Protein 6V6Y (pdb70)

Sequence (277 aa):
MAAQVLSGHEAAEAVYEEIRARLRSLSFTPSLRVIRLGEDPASVAYVRLKDKRARALGYRSQVEVYPEDLPEEALLERIAALNADEEVDGILVQLPLPPHIRTQRVLEAIHPLKDVDGFHPLNVGRLWSGGKGLFPCTPLGVVRLLKHYGVDLRGKEVVVVGRSNIVGKPLAGLLLREDATVTLAHSKTQDLPEVTRRAQVLVVAVGRPHLVRKEWVREGAIVVDVGVNRVEGRLLGDVHPEVAEVAFALTPVPGGVGPMTVAMLMGNTLEAALLRR

Nearest PDB structures (foldseek):
  6v6y-assembly1_A-2  TM=1.004E+00  e=7.791E-59  Thermus thermophilus HB8
  6ape-assembly1_A  TM=9.742E-01  e=1.358E-34  Helicobacter pylori G27
  5o2a-assembly2_C  TM=9.421E-01  e=1.535E-34  Escherichia coli K-12
  1b0a-assembly1_A  TM=9.621E-01  e=1.189E-32  Escherichia coli K-12
  4b4v-assembly1_B  TM=9.548E-01  e=6.445E-33  Acinetobacter baumannii ATCC 19606 = CIP 70.34 = JCM 6841

InterPro domains:
  IPR000672 Tetrahydrofolate dehydrogenase/cyclohydrolase [MF_01576] (3-277)
  IPR000672 Tetrahydrofolate dehydrogenase/cyclohydrolase [PR00085] (30-52)
  IPR000672 Tetrahydrofolate dehydrogenase/cyclohydrolase [PR00085] (71-98)
  IPR000672 Tetrahydrofolate dehydrogenase/cyclohydrolase [PR00085] (106-127)
  IPR000672 Tetrahydrofolate dehydrogenase/cyclohydrolase [PR00085] (151-171)
  IPR000672 Tetrahydrofolate dehydrogenase/cyclohydrolase [PR00085] (200-229)
  IPR000672 Tetrahydrofolate dehydrogenase/cyclohydrolase [PR00085] (250-268)
  IPR020630 Tetrahydrofolate dehydrogenase/cyclohydrolase, catalytic domain [PF00763] (6-117)
  IPR020631 Tetrahydrofolate dehydrogenase/cyclohydrolase, NAD(P)-binding domain [PF02882] (136-274)
  IPR020631 Tetrahydrofolate dehydrogenase/cyclohydrolase, NAD(P)-binding domain [cd01080] (112-273)
  IPR020867 Tetrahydrofolate dehydrogenase/cyclohydrolase, conserved site [PS00767] (254-262)
  IPR036291 NAD(P)-binding domain superfamily [SSF51735] (119-273)
  IPR046346 Aminoacid dehydrogenase-like, N-terminal domain superfamily [SSF53223] (1-118)

Radius of gyration: 18.72 Å; Cα contacts (8 Å, |Δi|>4): 577; chains: 1; bounding box: 54×35×40 Å

Secondary structure (DSSP, 8-state):
-PPEE--HHHHHHHHHHHHHHHHHT-SS--EEEEEEES--HHHHHHHHHHHHHHHHHT-EEEEEEE-TT--HHHHHHHHHHHHH-TT--EEEEPSPPPTTS-HHHHHHHS-GGGBTT--SHHHHHHHHHT------HHHHHHHHHHHHTT---TT-EEEEE---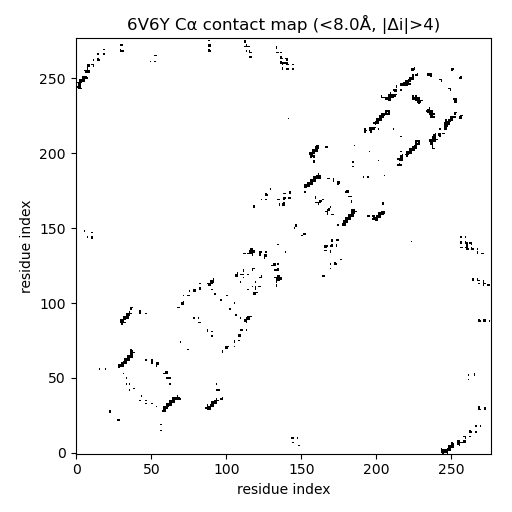TTTHHHHHHHHHHTT-EEEEE-TT-SSHHHHHTT-SEEEE-S--TT-B-GGGS-TT-EEEE---EEETTEEE-SB-GGGGGT-SEE--SSSSHHHHHHHHHHHHHHHHHHHH-

Organism: Thermus thermophilus (strain ATCC 27634 / DSM 579 / HB8) (NCBI:txid300852)

Solvent-accessible surface area: 13109 Å² total; per-residue (Å²): 233,83,13,99,107,6,28,0,106,112,0,3,76,34,7,6,95,95,8,69,53,106,28,186,86,35,126,47,44,0,4,0,48,0,0,22,13,6,118,62,98,25,6,31,49,98,4,162,86,29,19,149,70,0,123,75,13,45,10,94,5,87,38,21,68,52,81,103,111,22,67,11,116,33,0,30,131,80,0,56,48,1,41,81,54,147,112,0,0,0,0,1,3,16,41,100,17,14,137,94,9,143,50,132,116,0,23,76,30,4,80,19,66,6,2,0,21,0,30,27,63,84,6,63,35,105,4,120,98,55,28,139,24,3,18,4,7,14,0,34,0,0,12,64,0,0,112,76,78,66,20,62,6,162,62,56,62,0,1,0,2,9,121,52,101,84,15,0,83,10,0,2,3,10,0,89,98,38,94,6,80,35,41,65,1,47,102,159,39,160,96,29,36,75,13,1,99,99,1,62,0,0,0,0,23,42,37,148,60,48,62,1,98,66,105,38,11,105,136,40,1,21,0,0,5,21,5,66,15,146,54,165,91,175,67,33,4,0,8,44,76,29,0,31,114,26,2,109,1,24,2,42,36,94,14,1,9,36,20,0,35,16,0,26,3,0,16,10,0,13,84,0,0,47,53,66,127

Foldseek 3Di:
DFAAALFLVVLLVVLLVVLLVVVVVDDDAFAEEEEEEDCDPVLVVVVVVLQVVCVVSPHRYDYHYHYLPDAQVVLLVVLVVLQPPLRHLAYHYGDDRHPNYDVLVNLCSHDQLRDLQQLHVVSVVCLQVVHDGRYHQLLVLVVSSCVVVPDQQAAFAEEEEDCDRRHQVSNQSVSVVSNHDYHYHYDPDPPQLVVQQRGLEYEYDHQDFQQAELSSHHAAHHYHFPHFHCDPNDTGTPHHPNNSVRYNHYHDPPRGSVSRSSSSSSVSSVSSSVVVD

B-factor: mean 51.13, std 11.04, range [30.52, 104.6]

CATH classification: 3.40.50.10860

Structure (mmCIF, N/CA/C/O backbone):
data_6V6Y
#
_entry.id   6V6Y
#
_cell.length_a   121.357
_cell.length_b   121.357
_cell.length_c   59.620
_cell.angle_alpha   90.000
_cell.angle_beta   90.000
_cell.angle_gamma   120.000
#
_symmetry.space_group_name_H-M   'P 32 2 1'
#
loop_
_entity.id
_entity.type
_entity.pdbx_description
1 polymer 'Bifunctional protein FolD'
2 non-polymer 'NADP NICOTINAMIDE-ADENINE-DINUCLEOTIDE PHOSPHATE'
3 water water
#
loop_
_atom_site.group_PDB
_atom_site.id
_atom_site.type_symbol
_atom_site.label_atom_id
_atom_site.label_alt_id
_atom_site.label_comp_id
_atom_site.label_asym_id
_atom_site.label_entity_id
_atom_site.label_seq_id
_atom_site.pdbx_PDB_ins_code
_atom_site.Cartn_x
_atom_site.Cartn_y
_atom_site.Cartn_z
_atom_site.occupancy
_atom_site.B_iso_or_equiv
_atom_site.auth_seq_id
_atom_site.auth_comp_id
_atom_site.auth_asym_id
_atom_site.auth_atom_id
_atom_site.pdbx_PDB_model_num
ATOM 1 N N . MET A 1 1 ? -30.62199 26.05882 -21.37888 1.000 65.89073 1 MET A N 1
ATOM 2 C CA . MET A 1 1 ? -30.41450 24.78824 -20.69959 1.000 66.57093 1 MET A CA 1
ATOM 3 C C . MET A 1 1 ? -31.58780 24.41413 -19.76784 1.000 62.04090 1 MET A C 1
ATOM 4 O O . MET A 1 1 ? -32.15125 23.32135 -19.89908 1.000 64.95174 1 MET A O 1
ATOM 9 N N . ALA A 1 2 ? -31.96410 25.30345 -18.84633 1.000 54.87247 2 ALA A N 1
ATOM 10 C CA . ALA A 1 2 ? -32.97747 24.95863 -17.85276 1.000 52.95897 2 ALA A CA 1
ATOM 11 C C . ALA A 1 2 ? -34.32570 24.67079 -18.51549 1.000 55.26443 2 ALA A C 1
ATOM 12 O O . ALA A 1 2 ? -34.61587 25.13908 -19.62203 1.000 53.45291 2 ALA A O 1
ATOM 14 N N . ALA A 1 3 ? -35.15956 23.89612 -17.81986 1.000 48.16961 3 ALA A N 1
ATOM 15 C CA . ALA A 1 3 ? -36.40371 23.41881 -18.40804 1.000 48.21608 3 ALA A CA 1
ATOM 16 C C . ALA A 1 3 ? -37.36660 24.57145 -18.66199 1.000 46.78581 3 ALA A C 1
ATOM 17 O O . ALA A 1 3 ? -37.49623 25.47675 -17.83679 1.000 45.60449 3 ALA A O 1
ATOM 19 N N . GLN A 1 4 ? -38.04863 24.53306 -19.81011 1.000 44.03620 4 GLN A N 1
ATOM 20 C CA . GLN A 1 4 ? -39.19928 25.40568 -20.01052 1.000 44.94495 4 GLN A CA 1
ATOM 21 C C . GLN A 1 4 ? -40.28586 25.07321 -18.99358 1.000 46.89462 4 GLN A C 1
ATOM 22 O O . GLN A 1 4 ? -40.39264 23.93428 -18.52172 1.000 48.02658 4 GLN A O 1
ATOM 28 N N . VAL A 1 5 ? -41.10908 26.06125 -18.65154 1.000 42.48673 5 VAL A N 1
ATOM 29 C CA . VAL A 1 5 ? -42.22709 25.81032 -17.75129 1.000 48.00162 5 VAL A CA 1
ATOM 30 C C . VAL A 1 5 ? -43.48377 25.66962 -18.61249 1.000 50.96852 5 VAL A C 1
ATOM 31 O O . VAL A 1 5 ? -43.89862 26.60224 -19.30987 1.000 56.39798 5 VAL A O 1
ATOM 35 N N . LEU A 1 6 ? -44.05193 24.46978 -18.63776 1.000 47.50401 6 LEU A N 1
ATOM 36 C CA . LEU A 1 6 ? -45.25577 24.21934 -19.43124 1.000 48.78162 6 LEU A CA 1
ATOM 37 C C . LEU A 1 6 ? -46.43613 24.72511 -18.62927 1.000 50.34131 6 LEU A C 1
ATOM 38 O O . LEU A 1 6 ? -46.99002 24.01624 -17.78312 1.000 46.22336 6 LEU A O 1
ATOM 43 N N . SER A 1 7 ? -46.83048 25.96519 -18.90559 1.000 44.82179 7 SER A N 1
ATOM 44 C CA . SER A 1 7 ? -47.94183 26.55651 -18.18597 1.000 43.94784 7 SER A CA 1
ATOM 45 C C . SER A 1 7 ? -49.25970 25.94270 -18.64780 1.000 44.26889 7 SER A C 1
ATOM 46 O O . SER A 1 7 ? -49.52041 25.82697 -19.85024 1.000 46.69759 7 SER A O 1
ATOM 49 N N . GLY A 1 8 ? -50.10276 25.56044 -17.68905 1.000 41.50656 8 GLY A N 1
ATOM 50 C CA . GLY A 1 8 ? -51.42490 25.07019 -18.04227 1.000 44.59042 8 GLY A CA 1
ATOM 51 C C . GLY A 1 8 ? -52.39475 26.15967 -18.45070 1.000 46.38442 8 GLY A C 1
ATOM 52 O O . GLY A 1 8 ? -53.29574 25.91113 -19.26191 1.000 45.64318 8 GLY A O 1
ATOM 53 N N . HIS A 1 9 ? -52.21710 27.38192 -17.91905 1.000 49.97420 9 HIS A N 1
ATOM 54 C CA . HIS A 1 9 ? -53.13909 28.47790 -18.23139 1.000 48.11221 9 HIS A CA 1
ATOM 55 C C . HIS A 1 9 ? -53.10914 28.81871 -19.71861 1.000 47.12573 9 HIS A C 1
ATOM 56 O O . HIS A 1 9 ? -54.16264 28.98652 -20.34365 1.000 44.09745 9 HIS A O 1
ATOM 63 N N . GLU A 1 10 ? -51.91541 28.85755 -20.31841 1.000 43.60191 10 GLU A N 1
ATOM 64 C CA . GLU A 1 10 ? -51.83108 29.14455 -21.74528 1.000 47.27547 10 GLU A CA 1
ATOM 65 C C . GLU A 1 10 ? -52.50624 28.05512 -22.56378 1.000 45.85888 10 GLU A C 1
ATOM 66 O O . GLU A 1 10 ? -53.21843 28.34839 -23.53001 1.000 46.85012 10 GLU A O 1
ATOM 72 N N . ALA A 1 11 ? -52.29554 26.78821 -22.19566 1.000 45.02876 11 ALA A N 1
ATOM 73 C CA . ALA A 1 11 ? -52.95996 25.70617 -22.91458 1.000 46.61417 11 ALA A CA 1
ATOM 74 C C . ALA A 1 11 ? -54.45528 25.69012 -22.62785 1.000 45.34614 11 ALA A C 1
ATOM 75 O O . ALA A 1 11 ? -55.26089 25.42006 -23.52663 1.000 44.53935 11 ALA A O 1
ATOM 77 N N . ALA A 1 12 ? -54.85027 25.97216 -21.38271 1.000 45.66389 12 ALA A N 1
ATOM 78 C CA . ALA A 1 12 ? -56.27610 25.99135 -21.05986 1.000 43.79647 12 ALA A CA 1
ATOM 79 C C . ALA A 1 12 ? -57.00028 27.07463 -21.84538 1.000 49.60335 12 ALA A C 1
ATOM 80 O O . ALA A 1 12 ? -58.15431 26.88761 -22.25674 1.000 47.18436 12 ALA A O 1
ATOM 82 N N . GLU A 1 13 ? -56.33393 28.21915 -22.06389 1.000 50.06214 13 GLU A N 1
ATOM 83 C CA . GLU A 1 13 ? -56.96808 29.32713 -22.77857 1.000 51.25053 13 GLU A CA 1
ATOM 84 C C . GLU A 1 13 ? -57.29995 28.93125 -24.20939 1.000 49.71386 13 GLU A C 1
ATOM 85 O O . GLU A 1 13 ? -58.35555 29.29922 -24.72918 1.000 49.54228 13 GLU A O 1
ATOM 91 N N . ALA A 1 14 ? -56.42338 28.16383 -24.86204 1.000 48.62733 14 ALA A N 1
ATOM 92 C CA . ALA A 1 14 ? -56.77143 27.67705 -26.19502 1.000 50.90912 14 ALA A CA 1
ATOM 93 C C . ALA A 1 14 ? -58.02715 26.80179 -26.16067 1.000 49.11774 14 ALA A C 1
ATOM 94 O O . ALA A 1 14 ? -58.85090 26.85576 -27.08511 1.000 50.80058 14 ALA A O 1
ATOM 96 N N . VAL A 1 15 ? -58.21226 26.00678 -25.09837 1.000 48.42790 15 VAL A N 1
ATOM 97 C CA . VAL A 1 15 ? -59.44935 25.22257 -24.98767 1.000 48.69833 15 VAL A CA 1
ATOM 98 C C . VAL A 1 15 ? -60.65171 26.14240 -24.79593 1.000 49.58974 15 VAL A C 1
ATOM 99 O O . VAL A 1 15 ? -61.71374 25.93395 -25.39563 1.000 46.88928 15 VAL A O 1
ATOM 103 N N . TYR A 1 16 ? -60.50989 27.15554 -23.93375 1.000 50.79440 16 TYR A N 1
ATOM 104 C CA . TYR A 1 16 ? -61.62033 28.05284 -23.63008 1.000 50.00479 16 TYR A CA 1
ATOM 105 C C . TYR A 1 16 ? -62.01717 28.86754 -24.85022 1.000 52.67345 16 TYR A C 1
ATOM 106 O O . TYR A 1 16 ? -63.20555 29.11670 -25.07404 1.000 55.60250 16 TYR A O 1
ATOM 115 N N . GLU A 1 17 ? -61.03099 29.30068 -25.63785 1.000 55.09302 17 GLU A N 1
ATOM 116 C CA . GLU A 1 17 ? -61.30240 29.97288 -26.90359 1.000 53.57142 17 GLU A CA 1
ATOM 117 C C . GLU A 1 17 ? -62.10207 29.07019 -27.83871 1.000 56.88583 17 GLU A C 1
ATOM 118 O O . GLU A 1 17 ? -63.07932 29.51089 -28.45838 1.000 56.68978 17 GLU A O 1
ATOM 124 N N . GLU A 1 18 ? -61.70959 27.79056 -27.94237 1.000 53.06637 18 GLU A N 1
ATOM 125 C CA . GLU A 1 18 ? -62.48396 26.83378 -28.73728 1.000 51.92572 18 GLU A CA 1
ATOM 126 C C . GLU A 1 18 ? -63.91721 26.71260 -28.23386 1.000 57.41006 18 GLU A C 1
ATOM 127 O O . GLU A 1 18 ? -64.85991 26.60963 -29.03387 1.000 56.84166 18 GLU A O 1
ATOM 133 N N . ILE A 1 19 ? -64.10409 26.71307 -26.91140 1.000 55.28605 19 ILE A N 1
ATOM 134 C CA . ILE A 1 19 ? -65.44421 26.54524 -26.35373 1.000 57.77498 19 ILE A CA 1
ATOM 135 C C . ILE A 1 19 ? -66.30060 27.77561 -26.64889 1.000 59.57879 19 ILE A C 1
ATOM 136 O O . ILE A 1 19 ? -67.43283 27.65847 -27.12984 1.000 61.44336 19 ILE A O 1
ATOM 141 N N . ARG A 1 20 ? -65.77022 28.97506 -26.37737 1.000 57.66570 20 ARG A N 1
ATOM 142 C CA . ARG A 1 20 ? -66.54490 30.19049 -26.62638 1.000 63.18221 20 ARG A CA 1
ATOM 143 C C . ARG A 1 20 ? -66.97592 30.27129 -28.08725 1.000 67.52467 20 ARG A C 1
ATOM 144 O O . ARG A 1 20 ? -68.12598 30.61819 -28.38705 1.000 68.79171 20 ARG A O 1
ATOM 152 N N . ALA A 1 21 ? -66.07357 29.91049 -29.00680 1.000 67.11022 21 ALA A N 1
ATOM 153 C CA . ALA A 1 21 ? -66.39545 29.94900 -30.42848 1.000 67.04229 21 ALA A CA 1
ATOM 154 C C . ALA A 1 21 ? -67.56006 29.03252 -30.75255 1.000 69.49406 21 ALA A C 1
ATOM 155 O O . ALA A 1 21 ? -68.45619 29.40159 -31.52011 1.000 73.52306 21 ALA A O 1
ATOM 157 N N . ARG A 1 22 ? -67.56356 27.83042 -30.18156 1.000 66.14620 22 ARG A N 1
ATOM 158 C CA . ARG A 1 22 ? -68.58616 26.85966 -30.54208 1.000 70.49568 22 ARG A CA 1
ATOM 159 C C . ARG A 1 22 ? -69.94375 27.22461 -29.94342 1.000 71.11495 22 ARG A C 1
ATOM 160 O O . ARG A 1 22 ? -70.98220 26.86376 -30.50520 1.000 72.87625 22 ARG A O 1
ATOM 168 N N . LEU A 1 23 ? -69.95829 27.96512 -28.83114 1.000 69.63076 23 LEU A N 1
ATOM 169 C CA . LEU A 1 23 ? -71.22146 28.31130 -28.18177 1.000 71.25049 23 LEU A CA 1
ATOM 170 C C . LEU A 1 23 ? -72.06091 29.24888 -29.04619 1.000 76.96673 23 LEU A C 1
ATOM 171 O O . LEU A 1 23 ? -73.27984 29.06789 -29.15734 1.000 77.96121 23 LEU A O 1
ATOM 176 N N . ARG A 1 24 ? -71.43135 30.26354 -29.65564 1.000 78.11334 24 ARG A N 1
ATOM 177 C CA . ARG A 1 24 ? -72.16533 31.18215 -30.52543 1.000 76.81509 24 ARG A CA 1
ATOM 178 C C . ARG A 1 24 ? -72.89627 30.43329 -31.63549 1.000 78.37284 24 ARG A C 1
ATOM 179 O O . ARG A 1 24 ? -74.03216 30.77097 -31.98203 1.000 82.78976 24 ARG A O 1
ATOM 187 N N . SER A 1 25 ? -72.26688 29.40110 -32.19260 1.000 79.97748 25 SER A N 1
ATOM 188 C CA . SER A 1 25 ? -72.88926 28.53144 -33.18546 1.000 82.22170 25 SER A CA 1
ATOM 189 C C . SER A 1 25 ? -73.90995 27.56417 -32.57504 1.000 83.31957 25 SER A C 1
ATOM 190 O O . SER A 1 25 ? -74.24684 26.54105 -33.19302 1.000 84.03433 25 SER A O 1
ATOM 193 N N . LEU A 1 26 ? -74.40763 27.85572 -31.37860 1.000 83.21873 26 LEU A N 1
ATOM 194 C CA . LEU A 1 26 ? -75.36157 26.98678 -30.71150 1.000 85.32166 26 LEU A CA 1
ATOM 195 C C . LEU A 1 26 ? -76.55437 27.80191 -30.23667 1.000 85.99498 26 LEU A C 1
ATOM 196 O O . LEU A 1 26 ? -76.41047 28.95283 -29.80158 1.000 83.56344 26 LEU A O 1
ATOM 201 N N . SER A 1 27 ? -77.73601 27.19673 -30.34775 1.000 83.40563 27 SER A N 1
ATOM 202 C CA . SER A 1 27 ? -78.94446 27.80728 -29.81024 1.000 88.73971 27 SER A CA 1
ATOM 203 C C . SER A 1 27 ? -78.86283 27.92508 -28.29413 1.000 88.82310 27 SER A C 1
ATOM 204 O O . SER A 1 27 ? -78.97652 29.02241 -27.72874 1.000 85.37547 27 SER A O 1
ATOM 207 N N . PHE A 1 28 ? -78.63095 26.79150 -27.62782 1.000 84.91323 28 PHE A N 1
ATOM 208 C CA . PHE A 1 28 ? -78.72532 26.63185 -26.18632 1.000 78.80590 28 PHE A CA 1
ATOM 209 C C . PHE A 1 28 ? -77.40720 26.95532 -25.48125 1.000 76.04274 28 PHE A C 1
ATOM 210 O O . PHE A 1 28 ? -76.40868 27.36205 -26.08925 1.000 76.21118 28 PHE A O 1
ATOM 218 N N . THR A 1 29 ? -77.41174 26.75078 -24.16511 1.000 68.39961 29 THR A N 1
ATOM 219 C CA . THR A 1 29 ? -76.21694 26.81782 -23.34549 1.000 70.62158 29 THR A CA 1
ATOM 220 C C . THR A 1 29 ? -76.11595 25.55208 -22.49666 1.000 67.04496 29 THR A C 1
ATOM 221 O O . THR A 1 29 ? -77.14474 25.01951 -22.04559 1.000 64.57009 29 THR A O 1
ATOM 225 N N . PRO A 1 30 ? -74.90693 25.00855 -22.30800 1.000 61.02552 30 PRO A N 1
ATOM 226 C CA . PRO A 1 30 ? -74.77601 23.77533 -21.52249 1.000 57.95737 30 PRO A CA 1
ATOM 227 C C . PRO A 1 30 ? -75.03828 24.03927 -20.05095 1.000 54.01181 30 PRO A C 1
ATOM 228 O O . PRO A 1 30 ? -74.82300 25.14522 -19.53867 1.000 46.74563 30 PRO A O 1
ATOM 232 N N . SER A 1 31 ? -75.50851 22.99690 -19.37127 1.000 50.33773 31 SER A N 1
ATOM 233 C CA . SER A 1 31 ? -75.92828 23.09460 -17.98139 1.000 51.19785 31 SER A CA 1
ATOM 234 C C . SER A 1 31 ? -75.20480 22.02628 -17.17148 1.000 47.97410 31 SER A C 1
ATOM 235 O O . SER A 1 31 ? -75.33021 20.83142 -17.46306 1.000 49.97250 31 SER A O 1
ATOM 238 N N . LEU A 1 32 ? -74.47872 22.45118 -16.14236 1.000 44.10698 32 LEU A N 1
ATOM 239 C CA . LEU A 1 32 ? -73.66831 21.56316 -15.31508 1.000 47.22064 32 LEU A CA 1
ATOM 240 C C . LEU A 1 32 ? -74.22062 21.52857 -13.89406 1.000 46.75163 32 LEU A C 1
ATOM 241 O O . LEU A 1 32 ? -74.48354 22.58026 -13.29960 1.000 47.03404 32 LEU A O 1
ATOM 246 N N . ARG A 1 33 ? -74.40375 20.32742 -13.35250 1.000 42.63880 33 ARG A N 1
ATOM 247 C CA . ARG A 1 33 ? -74.74998 20.15556 -11.94887 1.000 42.04398 33 ARG A CA 1
ATOM 248 C C . ARG A 1 33 ? -73.59272 19.49297 -11.22217 1.000 45.09639 33 ARG A C 1
ATOM 249 O O . ARG A 1 33 ? -73.14501 18.41372 -11.61713 1.000 45.93841 33 ARG A O 1
ATOM 257 N N . VAL A 1 34 ? -73.14589 20.11413 -10.14186 1.000 42.06360 34 VAL A N 1
ATOM 258 C CA . VAL A 1 34 ? -72.08068 19.58134 -9.31673 1.000 46.00046 34 VAL A CA 1
ATOM 259 C C . VAL A 1 34 ? -72.65681 19.29490 -7.94108 1.000 47.21169 34 VAL A C 1
ATOM 260 O O . VAL A 1 34 ? -73.21532 20.19343 -7.29722 1.000 45.95740 34 VAL A O 1
ATOM 264 N N . ILE A 1 35 ? -72.51440 18.04827 -7.49337 1.000 45.12664 35 ILE A N 1
ATOM 265 C CA . ILE A 1 35 ? -73.02280 17.58228 -6.20959 1.000 47.41230 35 ILE A CA 1
ATOM 266 C C . ILE A 1 35 ? -71.85439 17.44624 -5.24550 1.000 49.85493 35 ILE A C 1
ATOM 267 O O . ILE A 1 35 ? -70.83586 16.82989 -5.58301 1.000 49.42015 35 ILE A O 1
ATOM 272 N N . ARG A 1 36 ? -72.00823 17.99486 -4.03985 1.000 47.33648 36 ARG A N 1
ATOM 273 C CA . ARG A 1 36 ? -71.01757 17.83775 -2.98251 1.000 46.60107 36 ARG A CA 1
ATOM 274 C C . ARG A 1 36 ? -71.72721 17.46070 -1.68816 1.000 51.42856 36 ARG A C 1
ATOM 275 O O . ARG A 1 36 ? -72.74041 18.07366 -1.32720 1.000 49.53505 36 ARG A O 1
ATOM 283 N N . LEU A 1 37 ? -71.20983 16.44069 -1.00623 1.000 48.47466 37 LEU A N 1
ATOM 284 C CA . LEU A 1 37 ? -71.66195 16.06896 0.32744 1.000 51.15103 37 LEU A CA 1
ATOM 285 C C . LEU A 1 37 ? -70.63106 16.55373 1.33981 1.000 53.76161 37 LEU A C 1
ATOM 286 O O . LEU A 1 37 ? -69.42896 16.37090 1.13427 1.000 53.91612 37 LEU A O 1
ATOM 291 N N . GLY A 1 38 ? -71.09473 17.20528 2.41118 1.000 53.07225 38 GLY A N 1
ATOM 292 C CA . GLY A 1 38 ? -70.18991 17.61400 3.47494 1.000 51.01995 38 GLY A CA 1
ATOM 293 C C . GLY A 1 38 ? -69.39443 18.85697 3.12920 1.000 54.26743 38 GLY A C 1
ATOM 294 O O . GLY A 1 38 ? -69.65257 19.54200 2.13672 1.000 51.37492 38 GLY A O 1
ATOM 295 N N . GLU A 1 39 ? -68.37722 19.12631 3.95195 1.000 55.88381 39 GLU A N 1
ATOM 296 C CA . GLU A 1 39 ? -67.65648 20.39415 3.91220 1.000 57.14995 39 GLU A CA 1
ATOM 297 C C . GLU A 1 39 ? -66.13685 20.19493 3.88693 1.000 60.32696 39 GLU A C 1
ATOM 298 O O . GLU A 1 39 ? -65.38607 20.98278 4.47137 1.000 56.25522 39 GLU A O 1
ATOM 304 N N . ASP A 1 40 ? -65.64862 19.16719 3.19385 1.000 60.21989 40 ASP A N 1
ATOM 305 C CA . ASP A 1 40 ? -64.20157 18.97445 3.10240 1.000 64.30256 40 ASP A CA 1
ATOM 306 C C . ASP A 1 40 ? -63.56342 20.19043 2.43028 1.000 61.37084 40 ASP A C 1
ATOM 307 O O . ASP A 1 40 ? -63.96906 20.56404 1.31721 1.000 58.58634 40 ASP A O 1
ATOM 312 N N . PRO A 1 41 ? -62.57812 20.83267 3.06635 1.000 61.81366 41 PRO A N 1
ATOM 313 C CA . PRO A 1 41 ? -62.09824 22.12841 2.55979 1.000 59.49666 41 PRO A CA 1
ATOM 314 C C . PRO A 1 41 ? -61.47501 22.03979 1.18736 1.000 58.63649 41 PRO A C 1
ATOM 315 O O . PRO A 1 41 ? -61.60014 22.98507 0.39659 1.000 54.15331 41 PRO A O 1
ATOM 319 N N . ALA A 1 42 ? -60.77955 20.94295 0.88942 1.000 60.66691 42 ALA A N 1
ATOM 320 C CA . ALA A 1 42 ? -60.28137 20.74830 -0.46359 1.000 60.78664 42 ALA A CA 1
ATOM 321 C C . ALA A 1 42 ? -61.43419 20.53762 -1.43458 1.000 56.02341 42 ALA A C 1
ATOM 322 O O . ALA A 1 42 ? -61.38854 21.01330 -2.57522 1.000 54.42803 42 ALA A O 1
ATOM 324 N N . SER A 1 43 ? -62.47701 19.82566 -1.00238 1.000 54.03004 43 SER A N 1
ATOM 325 C CA . SER A 1 43 ? -63.63250 19.63468 -1.87201 1.000 53.67445 43 SER A CA 1
ATOM 326 C C . SER A 1 43 ? -64.33978 20.96081 -2.13899 1.000 52.30470 43 SER A C 1
ATOM 327 O O . SER A 1 43 ? -64.65897 21.27857 -3.29228 1.000 51.36426 43 SER A O 1
ATOM 330 N N . VAL A 1 44 ? -64.55592 21.76362 -1.09339 1.000 49.53316 44 VAL A N 1
ATOM 331 C CA . VAL A 1 44 ? -65.18222 23.07632 -1.26743 1.000 51.38710 44 VAL A CA 1
ATOM 332 C C . VAL A 1 44 ? -64.43898 23.89696 -2.31680 1.000 50.86333 44 VAL A C 1
ATOM 333 O O . VAL A 1 44 ? -65.04469 24.44167 -3.24986 1.000 47.47638 44 VAL A O 1
ATOM 337 N N . ALA A 1 45 ? -63.10595 23.97529 -2.19240 1.000 49.79588 45 ALA A N 1
ATOM 338 C CA . ALA A 1 45 ? -62.31587 24.80356 -3.10257 1.000 47.38676 45 ALA A CA 1
ATOM 339 C C . ALA A 1 45 ? -62.39457 24.30288 -4.54849 1.000 49.67486 45 ALA A C 1
ATOM 340 O O . ALA A 1 45 ? -62.52959 25.10362 -5.48541 1.000 49.93584 45 ALA A O 1
ATOM 342 N N . TYR A 1 46 ? -62.30868 22.98335 -4.75069 1.000 50.79056 46 TYR A N 1
ATOM 343 C CA . TYR A 1 46 ? -62.38913 22.41984 -6.09695 1.000 50.13978 46 TYR A CA 1
ATOM 344 C C . TYR A 1 46 ? -63.71250 22.76404 -6.77144 1.000 47.34870 46 TYR A C 1
ATOM 345 O O . TYR A 1 46 ? -63.73582 23.23014 -7.91736 1.000 47.80279 46 TYR A O 1
ATOM 354 N N . VAL A 1 47 ? -64.83418 22.51979 -6.08959 1.000 49.32160 47 VAL A N 1
ATOM 355 C CA . VAL A 1 47 ? -66.11744 22.74185 -6.75159 1.000 50.08939 47 VAL A CA 1
ATOM 356 C C . VAL A 1 47 ? -66.32559 24.22665 -7.00272 1.000 48.14742 47 VAL A C 1
ATOM 357 O O . VAL A 1 47 ? -66.83546 24.62188 -8.05763 1.000 48.83820 47 VAL A O 1
ATOM 361 N N . ARG A 1 48 ? -65.88436 25.07119 -6.06819 1.000 47.07750 48 ARG A N 1
ATOM 362 C CA . ARG A 1 48 ? -65.99560 26.51162 -6.26857 1.000 51.91802 48 ARG A CA 1
ATOM 363 C C . ARG A 1 48 ? -65.26853 26.94613 -7.53484 1.000 50.20140 48 ARG A C 1
ATOM 364 O O . ARG A 1 48 ? -65.73371 27.84283 -8.25313 1.000 46.62534 48 ARG A O 1
ATOM 372 N N . LEU A 1 49 ? -64.14946 26.29207 -7.84623 1.000 48.04862 49 LEU A N 1
ATOM 373 C CA . LEU A 1 49 ? -63.39365 26.63118 -9.04558 1.000 46.67785 49 LEU A CA 1
ATOM 374 C C . LEU A 1 49 ? -64.05453 26.07773 -10.31413 1.000 46.29661 49 LEU A C 1
ATOM 375 O O . LEU A 1 49 ? -64.06548 26.74015 -11.35858 1.000 46.58991 49 LEU A O 1
ATOM 380 N N . LYS A 1 50 ? -64.62010 24.87252 -10.24531 1.000 45.37037 50 LYS A N 1
ATOM 381 C CA . LYS A 1 50 ? -65.37034 24.35278 -11.38276 1.000 46.80644 50 LYS A CA 1
ATOM 382 C C . LYS A 1 50 ? -66.59962 25.20832 -11.66992 1.000 45.48643 50 LYS A C 1
ATOM 383 O O . LYS A 1 50 ? -66.88159 25.54040 -12.82762 1.000 43.52341 50 LYS A O 1
ATOM 389 N N . ASP A 1 51 ? -67.34329 25.57060 -10.62679 1.000 41.31046 51 ASP A N 1
ATOM 390 C CA . ASP A 1 51 ? -68.52177 26.41551 -10.80104 1.000 49.18918 51 ASP A CA 1
ATOM 391 C C . ASP A 1 51 ? -68.14598 27.79330 -11.36081 1.000 47.10290 51 ASP A C 1
ATOM 392 O O . ASP A 1 51 ? -68.74126 28.26622 -12.33750 1.000 46.13942 51 ASP A O 1
ATOM 397 N N . LYS A 1 52 ? -67.14752 28.44073 -10.75590 1.000 43.20114 52 LYS A N 1
ATOM 398 C CA . LYS A 1 52 ? -66.72403 29.76762 -11.19529 1.000 49.28419 52 LYS A CA 1
ATOM 399 C C . LYS A 1 52 ? -66.33781 29.78144 -12.67089 1.000 48.35783 52 LYS A C 1
ATOM 400 O O . LYS A 1 52 ? -66.66930 30.71971 -13.40629 1.000 48.24556 52 LYS A O 1
ATOM 406 N N . ARG A 1 53 ? -65.64317 28.74958 -13.12783 1.000 47.76467 53 ARG A N 1
ATOM 407 C CA . ARG A 1 53 ? -65.22184 28.74927 -14.51988 1.000 46.12177 53 ARG A CA 1
ATOM 408 C C . ARG A 1 53 ? -66.38153 28.42193 -15.45750 1.000 45.75852 53 ARG A C 1
ATOM 409 O O . ARG A 1 53 ? -66.49490 29.00145 -16.54716 1.000 44.02527 53 ARG A O 1
ATOM 417 N N . ALA A 1 54 ? -67.23725 27.47833 -15.07042 1.000 42.78102 54 ALA A N 1
ATOM 418 C CA . ALA A 1 54 ? -68.40945 27.21028 -15.88576 1.000 45.17643 54 ALA A CA 1
ATOM 419 C C . ALA A 1 54 ? -69.24899 28.47572 -16.05397 1.000 49.24983 54 ALA A C 1
ATOM 420 O O . ALA A 1 54 ? -69.70589 28.79345 -17.16060 1.000 49.72023 54 ALA A O 1
ATOM 422 N N . ARG A 1 55 ? -69.44404 29.22398 -14.97220 1.000 45.98123 55 ARG A N 1
ATOM 423 C CA . ARG A 1 55 ? -70.25980 30.42960 -15.07207 1.000 50.31779 55 ARG A CA 1
ATOM 424 C C . ARG A 1 55 ? -69.55479 31.48233 -15.91536 1.000 48.98038 55 ARG A C 1
ATOM 425 O O . ARG A 1 55 ? -70.17521 32.09500 -16.79039 1.000 49.34830 55 ARG A O 1
ATOM 433 N N . ALA A 1 56 ? -68.23808 31.63329 -15.73415 1.000 48.13396 56 ALA A N 1
ATOM 434 C CA . ALA A 1 56 ? -67.48016 32.56677 -16.56316 1.000 46.96736 56 ALA A CA 1
ATOM 435 C C . ALA A 1 56 ? -67.60956 32.24231 -18.04464 1.000 45.44821 56 ALA A C 1
ATOM 436 O O . ALA A 1 56 ? -67.59714 33.15064 -18.88017 1.000 47.93992 56 ALA A O 1
ATOM 438 N N . LEU A 1 57 ? -67.74123 30.96744 -18.39577 1.000 44.92896 57 LEU A N 1
ATOM 439 C CA . LEU A 1 57 ? -67.92498 30.61910 -19.79697 1.000 46.01972 57 LEU A CA 1
ATOM 440 C C . LEU A 1 57 ? -69.32736 30.92866 -20.29719 1.000 50.17861 57 LEU A C 1
ATOM 441 O O . LEU A 1 57 ? -69.53916 30.93983 -21.51764 1.000 50.68715 57 LEU A O 1
ATOM 446 N N . GLY A 1 58 ? -70.28678 31.14077 -19.39150 1.000 48.99646 58 GLY A N 1
ATOM 447 C CA . GLY A 1 58 ? -71.68271 31.28082 -19.75776 1.000 47.83506 58 GLY A CA 1
ATOM 448 C C . GLY A 1 58 ? -72.53603 30.04375 -19.57171 1.000 56.25956 58 GLY A C 1
ATOM 449 O O . GLY A 1 58 ? -73.69381 30.03718 -20.01054 1.000 50.65156 58 GLY A O 1
ATOM 450 N N . TYR A 1 59 ? -72.00555 28.99512 -18.94697 1.000 52.93961 59 TYR A N 1
ATOM 451 C CA . TYR A 1 59 ? -72.80817 27.81430 -18.67626 1.000 53.10737 59 TYR A CA 1
ATOM 452 C C . TYR A 1 59 ? -73.84613 28.11967 -17.60303 1.000 51.09765 59 TYR A C 1
ATOM 453 O O . TYR A 1 59 ? -73.66406 29.00462 -16.76167 1.000 47.14195 59 TYR A O 1
ATOM 462 N N . ARG A 1 60 ? -74.93578 27.36212 -17.62255 1.000 49.11994 60 ARG A N 1
ATOM 463 C CA . ARG A 1 60 ? -75.76646 27.22980 -16.43282 1.000 48.18067 60 ARG A CA 1
ATOM 464 C C . ARG A 1 60 ? -75.03678 26.26851 -15.49552 1.000 49.55733 60 ARG A C 1
ATOM 465 O O . ARG A 1 60 ? -74.84689 25.09363 -15.82748 1.000 48.63808 60 ARG A O 1
ATOM 473 N N . SER A 1 61 ? -74.58257 26.76010 -14.34769 1.000 46.17111 61 SER A N 1
ATOM 474 C CA . SER A 1 61 ? -73.82464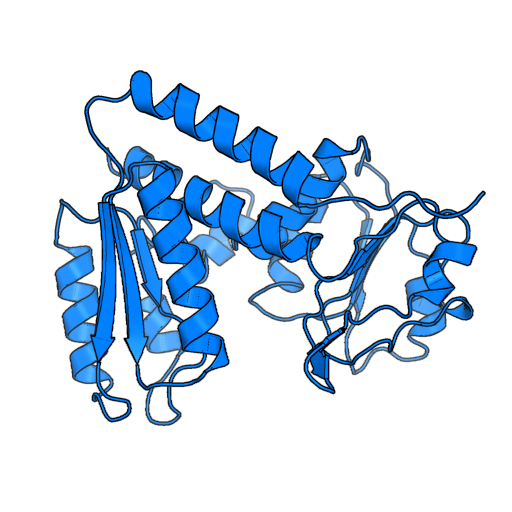 25.93268 -13.42537 1.000 45.71378 61 SER A CA 1
ATOM 475 C C . SER A 1 61 ? -74.39604 26.05542 -12.02546 1.000 44.87395 61 SER A C 1
ATOM 476 O O . SER A 1 61 ? -74.59891 27.16027 -11.51739 1.000 37.80172 61 SER A O 1
ATOM 479 N N . GLN A 1 62 ? -74.58204 24.92103 -11.37279 1.000 42.61488 62 GLN A N 1
ATOM 480 C CA . GLN A 1 62 ? -75.26757 24.92921 -10.10065 1.000 44.03409 62 GLN A CA 1
ATOM 481 C C . GLN A 1 62 ? -74.60517 23.89049 -9.20893 1.000 46.75630 62 GLN A C 1
ATOM 482 O O . GLN A 1 62 ? -74.42041 22.74316 -9.62646 1.000 46.99847 62 GLN A O 1
ATOM 488 N N . VAL A 1 63 ? -74.21875 24.29078 -8.00030 1.000 47.99294 63 VAL A N 1
ATOM 489 C CA . VAL A 1 63 ? -73.65586 23.37325 -7.00884 1.000 47.46355 63 VAL A CA 1
ATOM 490 C C . VAL A 1 63 ? -74.76982 22.98058 -6.04643 1.000 46.73859 63 VAL A C 1
ATOM 491 O O . VAL A 1 63 ? -75.42623 23.84961 -5.45924 1.000 50.86068 63 VAL A O 1
ATOM 495 N N . GLU A 1 64 ? -75.00503 21.68221 -5.89009 1.000 46.53359 64 GLU A N 1
ATOM 496 C CA . GLU A 1 64 ? -75.97803 21.18185 -4.92128 1.000 46.62118 64 GLU A CA 1
ATOM 497 C C . GLU A 1 64 ? -75.19947 20.61021 -3.74937 1.000 47.15960 64 GLU A C 1
ATOM 498 O O . GLU A 1 64 ? -74.56789 19.55782 -3.87221 1.000 46.76325 64 GLU A O 1
ATOM 504 N N . VAL A 1 65 ? -75.21865 21.32095 -2.63037 1.000 49.73086 65 VAL A N 1
ATOM 505 C CA . VAL A 1 65 ? -74.53494 20.90312 -1.41609 1.000 45.65690 65 VAL A CA 1
ATOM 506 C C . VAL A 1 65 ? -75.54209 20.19859 -0.52827 1.000 50.15646 65 VAL A C 1
ATOM 507 O O . VAL A 1 65 ? -76.63514 20.72648 -0.27490 1.000 49.47294 65 VAL A O 1
ATOM 511 N N . TYR A 1 66 ? -75.18494 19.00884 -0.06571 1.000 47.43005 66 TYR A N 1
ATOM 512 C CA . TYR A 1 66 ? -75.98846 18.26346 0.88005 1.000 45.73589 66 TYR A CA 1
ATOM 513 C C . TYR A 1 66 ? -75.19906 18.04254 2.16436 1.000 49.49990 66 TYR A C 1
ATOM 514 O O . TYR A 1 66 ? -73.97286 18.21634 2.18998 1.000 49.15312 66 TYR A O 1
ATOM 523 N N . PRO A 1 67 ? -75.87252 17.70412 3.26408 1.000 49.23800 67 PRO A N 1
ATOM 524 C CA . PRO A 1 67 ? -75.14017 17.34731 4.48353 1.000 53.30057 67 PRO A CA 1
ATOM 525 C C . PRO A 1 67 ? -74.25995 16.12243 4.26954 1.000 55.24425 67 PRO A C 1
ATOM 526 O O . PRO A 1 67 ? -74.47262 15.30302 3.37275 1.000 52.91686 67 PRO A O 1
ATOM 530 N N . GLU A 1 68 ? -73.24135 16.01553 5.11548 1.000 57.20694 68 GLU A N 1
ATOM 531 C CA . GLU A 1 68 ? -72.34752 14.86700 5.05318 1.000 55.19695 68 GLU A CA 1
ATOM 532 C C . GLU A 1 68 ? -73.10021 13.55420 5.26054 1.000 57.85638 68 GLU A C 1
ATOM 533 O O . GLU A 1 68 ? -72.79138 12.54631 4.61297 1.000 59.93738 68 GLU A O 1
ATOM 539 N N . ASP A 1 69 ? -74.10013 13.54491 6.14367 1.000 56.11017 69 ASP A N 1
ATOM 540 C CA . ASP A 1 69 ? -74.81873 12.32396 6.49093 1.000 55.35632 69 ASP A CA 1
ATOM 541 C C . ASP A 1 69 ? -75.99299 12.04014 5.56689 1.000 56.54229 69 ASP A C 1
ATOM 542 O O . ASP A 1 69 ? -76.90554 11.29646 5.94997 1.000 55.98435 69 ASP A O 1
ATOM 547 N N . LEU A 1 70 ? -76.00425 12.61612 4.37278 1.000 55.00765 70 LEU A N 1
ATOM 548 C CA . LEU A 1 70 ? -77.03718 12.26152 3.41554 1.000 54.01433 70 LEU A CA 1
ATOM 549 C C . LEU A 1 70 ? -76.98959 10.75510 3.15680 1.000 57.68476 70 LEU A C 1
ATOM 550 O O . LEU A 1 70 ? -75.90299 10.20396 2.93871 1.000 60.59258 70 LEU A O 1
ATOM 555 N N . PRO A 1 71 ? -78.12066 10.05284 3.20922 1.000 61.19378 71 PRO A N 1
ATOM 556 C CA . PRO A 1 71 ? -78.11387 8.61818 2.88362 1.000 58.33947 71 PRO A CA 1
ATOM 557 C C . PRO A 1 71 ? -77.84633 8.38032 1.40526 1.000 60.42249 71 PRO A C 1
ATOM 558 O O . PRO A 1 71 ? -78.24226 9.17056 0.54130 1.000 58.31523 71 PRO A O 1
ATOM 562 N N . GLU A 1 72 ? -77.18626 7.25386 1.10973 1.000 58.99280 72 GLU A N 1
ATOM 563 C CA . GLU A 1 72 ? -76.83572 6.98979 -0.28067 1.000 60.52325 72 GLU A CA 1
ATOM 564 C C . GLU A 1 72 ? -78.08309 6.79156 -1.13644 1.000 58.86591 72 GLU A C 1
ATOM 565 O O . GLU A 1 72 ? -78.05309 7.05822 -2.34393 1.000 59.40552 72 GLU A O 1
ATOM 571 N N . GLU A 1 73 ? -79.19063 6.38919 -0.51664 1.000 56.98711 73 GLU A N 1
ATOM 572 C CA . GLU A 1 73 ? -80.45124 6.23934 -1.23034 1.000 60.28383 73 GLU A CA 1
ATOM 573 C C . GLU A 1 73 ? -80.97351 7.58942 -1.70878 1.000 56.62813 73 GLU A C 1
ATOM 574 O O . GLU A 1 73 ? -81.54589 7.68843 -2.80044 1.000 54.99776 73 GLU A O 1
ATOM 580 N N . ALA A 1 74 ? -80.79486 8.63876 -0.90081 1.000 57.45174 74 ALA A N 1
ATOM 581 C CA . ALA A 1 74 ? -81.18024 9.98010 -1.33518 1.000 57.88178 74 ALA A CA 1
ATOM 582 C C . ALA A 1 74 ? -80.27522 10.48595 -2.46089 1.000 54.37418 74 ALA A C 1
ATOM 583 O O . ALA A 1 74 ? -80.76776 11.07070 -3.43435 1.000 53.84395 74 ALA A O 1
ATOM 585 N N . LEU A 1 75 ? -78.95535 10.26912 -2.35216 1.000 50.32346 75 LEU A N 1
ATOM 586 C CA . LEU A 1 75 ? -78.04463 10.62932 -3.44348 1.000 47.05953 75 LEU A CA 1
ATOM 587 C C . LEU A 1 75 ? -78.45704 9.97990 -4.75370 1.000 49.15254 75 LEU A C 1
ATOM 588 O O . LEU A 1 75 ? -78.51633 10.64345 -5.79723 1.000 47.31259 75 LEU A O 1
ATOM 593 N N . LEU A 1 76 ? -78.73751 8.67249 -4.72104 1.000 47.27480 76 LEU A N 1
ATOM 594 C CA . LEU A 1 76 ? -79.11461 7.96893 -5.94197 1.000 49.08197 76 LEU A CA 1
ATOM 595 C C . LEU A 1 76 ? -80.43916 8.48182 -6.48978 1.000 52.65974 76 LEU A C 1
ATOM 596 O O . LEU A 1 76 ? -80.62018 8.56880 -7.71088 1.000 54.65751 76 LEU A O 1
ATOM 601 N N . GLU A 1 77 ? -81.38912 8.80134 -5.60739 1.000 53.68277 77 GLU A N 1
ATOM 602 C CA . GLU A 1 77 ? -82.63582 9.41564 -6.05935 1.000 55.52789 77 GLU A CA 1
ATOM 603 C C . GLU A 1 77 ? -82.36465 10.75066 -6.75495 1.000 51.58443 77 GLU A C 1
ATOM 604 O O . GLU A 1 77 ? -82.89257 11.02018 -7.84493 1.000 50.18326 77 GLU A O 1
ATOM 610 N N . ARG A 1 78 ? -81.52875 11.59639 -6.14574 1.000 46.52395 78 ARG A N 1
ATOM 611 C CA . ARG A 1 78 ? -81.24454 12.89342 -6.75077 1.000 45.33955 78 ARG A CA 1
ATOM 612 C C . ARG A 1 78 ? -80.62117 12.73121 -8.12798 1.000 48.25934 78 ARG A C 1
ATOM 613 O O . ARG A 1 78 ? -81.04076 13.38986 -9.09031 1.000 46.86847 78 ARG A O 1
ATOM 621 N N . ILE A 1 79 ? -79.62111 11.84625 -8.24126 1.000 46.04716 79 ILE A N 1
ATOM 622 C CA . ILE A 1 79 ? -78.98265 11.58706 -9.53259 1.000 45.45195 79 ILE A CA 1
ATOM 623 C C . ILE A 1 79 ? -80.00002 11.10293 -10.56061 1.000 44.95958 79 ILE A C 1
ATOM 624 O O . ILE A 1 79 ? -79.97450 11.52684 -11.72310 1.000 45.98980 79 ILE A O 1
ATOM 629 N N . ALA A 1 80 ? -80.90092 10.19460 -10.16323 1.000 49.21616 80 ALA A N 1
ATOM 630 C CA . ALA A 1 80 ? -81.92691 9.73408 -11.09619 1.000 49.17901 80 ALA A CA 1
ATOM 631 C C . ALA A 1 80 ? -82.80951 10.89282 -11.54251 1.000 49.82200 80 ALA A C 1
ATOM 632 O O . ALA A 1 80 ? -83.13797 11.01656 -12.73110 1.000 48.73452 80 ALA A O 1
ATOM 634 N N . ALA A 1 81 ? -83.18912 11.76232 -10.60205 1.000 48.59586 81 ALA A N 1
ATOM 635 C CA . ALA A 1 81 ? -83.93768 12.96520 -10.95731 1.000 45.55845 81 ALA A CA 1
ATOM 636 C C . ALA A 1 81 ? -83.17074 13.81109 -11.96724 1.000 51.41143 81 ALA A C 1
ATOM 637 O O . ALA A 1 81 ? -83.74984 14.28872 -12.95078 1.000 51.34961 81 ALA A O 1
ATOM 639 N N . LEU A 1 82 ? -81.85476 13.99123 -11.75281 1.000 49.20087 82 LEU A N 1
ATOM 640 C CA . LEU A 1 82 ? -81.05434 14.78521 -12.68418 1.000 46.39857 82 LEU A CA 1
ATOM 641 C C . LEU A 1 82 ? -80.84018 14.06628 -14.01481 1.000 46.92866 82 LEU A C 1
ATOM 642 O O . LEU A 1 82 ? -80.74839 14.72424 -15.06073 1.000 47.02674 82 LEU A O 1
ATOM 647 N N . ASN A 1 83 ? -80.73657 12.72861 -14.00333 1.000 47.17147 83 ASN A N 1
ATOM 648 C CA . ASN A 1 83 ? -80.65233 11.98346 -15.26184 1.000 47.92591 83 ASN A CA 1
ATOM 649 C C . ASN A 1 83 ? -81.86122 12.25562 -16.14328 1.000 50.92428 83 ASN A C 1
ATOM 650 O O . ASN A 1 83 ? -81.72939 12.42163 -17.36305 1.000 52.58005 83 ASN A O 1
ATOM 655 N N . ALA A 1 84 ? -83.05386 12.29823 -15.54401 1.000 51.68330 84 ALA A N 1
ATOM 656 C CA . ALA A 1 84 ? -84.27270 12.52995 -16.31213 1.000 54.26263 84 ALA A CA 1
ATOM 657 C C . ALA A 1 84 ? -84.51640 14.00506 -16.61982 1.000 56.50363 84 ALA A C 1
ATOM 658 O O . ALA A 1 84 ? -85.26862 14.31054 -17.55557 1.000 58.86437 84 ALA A O 1
ATOM 660 N N . ASP A 1 85 ? -83.89841 14.92141 -15.87251 1.000 52.77251 85 ASP A N 1
ATOM 661 C CA . ASP A 1 85 ? -84.07132 16.35222 -16.11682 1.000 50.90115 85 ASP A CA 1
ATOM 662 C C . ASP A 1 85 ? -83.42417 16.71004 -17.44676 1.000 57.28821 85 ASP A C 1
ATOM 663 O O . ASP A 1 85 ? -82.19874 16.85734 -17.54809 1.000 55.91557 85 ASP A O 1
ATOM 668 N N . GLU A 1 86 ? -84.26180 16.89215 -18.46868 1.000 57.41410 86 GLU A N 1
ATOM 669 C CA . GLU A 1 86 ? -83.78118 17.17243 -19.81479 1.000 57.15140 86 GLU A CA 1
ATOM 670 C C . GLU A 1 86 ? -83.07700 18.51803 -19.93055 1.000 58.63472 86 GLU A C 1
ATOM 671 O O . GLU A 1 86 ? -82.54984 18.82276 -21.00587 1.000 58.86953 86 GLU A O 1
ATOM 677 N N . GLU A 1 87 ? -83.04813 19.32758 -18.87355 1.000 54.81066 87 GLU A N 1
ATOM 678 C CA . GLU A 1 87 ? -82.33633 20.59934 -18.91887 1.000 59.55747 87 GLU A CA 1
ATOM 679 C C . GLU A 1 87 ? -80.94752 20.53190 -18.29068 1.000 58.22976 87 GLU A C 1
ATOM 680 O O . GLU A 1 87 ? -80.27294 21.56147 -18.18871 1.000 57.76632 87 GLU A O 1
ATOM 686 N N . VAL A 1 88 ? -80.51134 19.35009 -17.86850 1.000 56.10036 88 VAL A N 1
ATOM 687 C CA . VAL A 1 88 ? -79.20348 19.14764 -17.26262 1.000 53.86251 88 VAL A CA 1
ATOM 688 C C . VAL A 1 88 ? -78.35831 18.34638 -18.24046 1.000 52.86909 88 VAL A C 1
ATOM 689 O O . VAL A 1 88 ? -78.71262 17.20987 -18.58812 1.000 54.67592 88 VAL A O 1
ATOM 693 N N . ASP A 1 89 ? -77.23137 18.92329 -18.66889 1.000 54.54131 89 ASP A N 1
ATOM 694 C CA . ASP A 1 89 ? -76.32366 18.23365 -19.58321 1.000 50.74835 89 ASP A CA 1
ATOM 695 C C . ASP A 1 89 ? -75.23132 17.44700 -18.87097 1.000 50.89449 89 ASP A C 1
ATOM 696 O O . ASP A 1 89 ? -74.89154 16.33549 -19.29593 1.000 50.07965 89 ASP A O 1
ATOM 701 N N . GLY A 1 90 ? -74.67336 17.99136 -17.79817 1.000 49.09125 90 GLY A N 1
ATOM 702 C CA . GLY A 1 90 ? -73.58467 17.31559 -17.12692 1.000 44.35597 90 GLY A CA 1
ATOM 703 C C . GLY A 1 90 ? -73.81732 17.14149 -15.64410 1.000 47.07808 90 GLY A C 1
ATOM 704 O O . GLY A 1 90 ? -74.24347 18.07403 -14.95726 1.000 46.91312 90 GLY A O 1
ATOM 705 N N . ILE A 1 91 ? -73.54917 15.94110 -15.13957 1.000 46.40423 91 ILE A N 1
ATOM 706 C CA . ILE A 1 91 ? -73.68411 15.62392 -13.72479 1.000 45.98021 91 ILE A CA 1
ATOM 707 C C . ILE A 1 91 ? -72.31831 15.20147 -13.20795 1.000 48.16516 91 ILE A C 1
ATOM 708 O O . ILE A 1 91 ? -71.65706 14.34832 -13.80812 1.000 48.30366 91 ILE A O 1
ATOM 713 N N . LEU A 1 92 ? -71.90789 15.79342 -12.09506 1.000 45.43621 92 LEU A N 1
ATOM 714 C CA . LEU A 1 92 ? -70.57810 15.62798 -11.54127 1.000 48.15429 92 LEU A CA 1
ATOM 715 C C . LEU A 1 92 ? -70.74712 15.42709 -10.04920 1.000 49.01131 92 LEU A C 1
ATOM 716 O O . LEU A 1 92 ? -71.44901 16.21215 -9.40775 1.000 48.29060 92 LEU A O 1
ATOM 721 N N . VAL A 1 93 ? -70.13239 14.38195 -9.49813 1.000 48.28674 93 VAL A N 1
ATOM 722 C CA . VAL A 1 93 ? -70.13153 14.15253 -8.05769 1.000 46.53209 93 VAL A CA 1
ATOM 723 C C . VAL A 1 93 ? -68.71619 14.39162 -7.54738 1.000 50.79922 93 VAL A C 1
ATOM 724 O O . VAL A 1 93 ? -67.75720 13.78054 -8.03160 1.000 51.74576 93 VAL A O 1
ATOM 728 N N . GLN A 1 94 ? -68.58144 15.28928 -6.58209 1.000 50.13963 94 GLN A N 1
ATOM 729 C CA . GLN A 1 94 ? -67.27211 15.65059 -6.05695 1.000 47.41467 94 GLN A CA 1
ATOM 730 C C . GLN A 1 94 ? -66.78551 14.55371 -5.11698 1.000 50.59820 94 GLN A C 1
ATOM 731 O O . GLN A 1 94 ? -67.48127 14.19453 -4.15948 1.000 49.51438 94 GLN A O 1
ATOM 737 N N . LEU A 1 95 ? -65.60525 14.00826 -5.39707 1.000 50.41817 95 LEU A N 1
ATOM 738 C CA . LEU A 1 95 ? -65.02263 12.99580 -4.53282 1.000 52.05130 95 LEU A CA 1
ATOM 739 C C . LEU A 1 95 ? -64.03979 13.63872 -3.57695 1.000 51.17492 95 LEU A C 1
ATOM 740 O O . LEU A 1 95 ? -63.50440 14.71328 -3.85794 1.000 53.47799 95 LEU A O 1
ATOM 745 N N . PRO A 1 96 ? -63.78551 13.02150 -2.41297 1.000 53.97790 96 PRO A N 1
ATOM 746 C CA . PRO A 1 96 ? -64.30213 11.72930 -1.95209 1.000 53.56666 96 PRO A CA 1
ATOM 747 C C . PRO A 1 96 ? -65.70173 11.79983 -1.37837 1.000 53.93507 96 PRO A C 1
ATOM 748 O O . PRO A 1 96 ? -66.10031 12.81633 -0.81468 1.000 55.71763 96 PRO A O 1
ATOM 752 N N . LEU A 1 97 ? -66.44024 10.71897 -1.51858 1.000 52.94550 97 LEU A N 1
ATOM 753 C CA . LEU A 1 97 ? -67.72049 10.62172 -0.86059 1.000 55.26343 97 LEU A CA 1
ATOM 754 C C . LEU A 1 97 ? -67.51953 10.12225 0.56557 1.000 55.69854 97 LEU A C 1
ATOM 755 O O . LEU A 1 97 ? -66.50692 9.48997 0.86926 1.000 58.33468 97 LEU A O 1
ATOM 760 N N . PRO A 1 98 ? -68.44493 10.43068 1.47053 1.000 57.82734 98 PRO A N 1
ATOM 761 C CA . PRO A 1 98 ? -68.33097 9.94393 2.85208 1.000 59.51658 98 PRO A CA 1
ATOM 762 C C . PRO A 1 98 ? -68.40461 8.42717 2.91460 1.000 61.90977 98 PRO A C 1
ATOM 763 O O . PRO A 1 98 ? -68.96467 7.77687 2.01631 1.000 61.74845 98 PRO A O 1
ATOM 767 N N . PRO A 1 99 ? -67.84169 7.82639 3.96829 1.000 64.50617 99 PRO A N 1
ATOM 768 C CA . PRO A 1 99 ? -67.65494 6.36187 3.98328 1.000 60.33976 99 PRO A CA 1
ATOM 769 C C . PRO A 1 99 ? -68.93493 5.55132 3.91054 1.000 62.78018 99 PRO A C 1
ATOM 770 O O . PRO A 1 99 ? -68.89723 4.40240 3.44743 1.000 64.74297 99 PRO A O 1
ATOM 774 N N . HIS A 1 100 ? -70.06632 6.09233 4.36447 1.000 59.57354 100 HIS A N 1
ATOM 775 C CA . HIS A 1 100 ? -71.29802 5.31607 4.36716 1.000 56.44759 100 HIS A CA 1
ATOM 776 C C . HIS A 1 100 ? -71.89216 5.15282 2.97494 1.000 59.68837 100 HIS A C 1
ATOM 777 O O . HIS A 1 100 ? -72.93971 4.50343 2.83316 1.000 59.34101 100 HIS A O 1
ATOM 784 N N . ILE A 1 101 ? -71.22821 5.69111 1.95154 1.000 60.82384 101 ILE A N 1
ATOM 785 C CA . ILE A 1 101 ? -71.74063 5.73954 0.58667 1.000 62.37808 101 ILE A CA 1
ATOM 786 C C . ILE A 1 101 ? -70.81123 4.93759 -0.31445 1.000 56.17399 101 ILE A C 1
ATOM 787 O O . ILE A 1 101 ? -69.58721 5.10539 -0.25802 1.000 54.80472 101 ILE A O 1
ATOM 792 N N . ARG A 1 102 ? -71.40040 4.06922 -1.14044 1.000 60.27253 102 ARG A N 1
ATOM 793 C CA . ARG A 1 102 ? -70.65101 3.23136 -2.07238 1.000 62.09021 102 ARG A CA 1
ATOM 794 C C . ARG A 1 102 ? -70.36089 4.02965 -3.34217 1.000 58.89447 102 ARG A C 1
ATOM 795 O O . ARG A 1 102 ? -71.24494 4.21178 -4.19008 1.000 58.44123 102 ARG A O 1
ATOM 803 N N . THR A 1 103 ? -69.10888 4.47034 -3.48627 1.000 53.40503 103 THR A N 1
ATOM 804 C CA . THR A 1 103 ? -68.73671 5.38186 -4.56780 1.000 56.12514 103 THR A CA 1
ATOM 805 C C . THR A 1 103 ? -69.02350 4.78325 -5.94393 1.000 54.22648 103 THR A C 1
ATOM 806 O O . THR A 1 103 ? -69.68179 5.41803 -6.77706 1.000 53.00720 103 THR A O 1
ATOM 810 N N . GLN A 1 104 ? -68.54554 3.55827 -6.20031 1.000 56.94134 104 GLN A N 1
ATOM 811 C CA . GLN A 1 104 ? -68.82716 2.89868 -7.47679 1.000 59.85563 104 GLN A CA 1
ATOM 812 C C . GLN A 1 104 ? -70.32598 2.90659 -7.77570 1.000 53.48551 104 GLN A C 1
ATOM 813 O O . GLN A 1 104 ? -70.74799 3.20858 -8.89910 1.000 52.73740 104 GLN A O 1
ATOM 819 N N . ARG A 1 105 ? -71.14651 2.62902 -6.76388 1.000 54.64066 105 ARG A N 1
ATOM 820 C CA . ARG A 1 105 ? -72.58819 2.59618 -6.96694 1.000 55.09491 105 ARG A CA 1
ATOM 821 C C . ARG A 1 105 ? -73.12300 3.96451 -7.38670 1.000 54.32412 105 ARG A C 1
ATOM 822 O O . ARG A 1 105 ? -74.00076 4.05463 -8.25261 1.000 51.58719 105 ARG A O 1
ATOM 830 N N . VAL A 1 106 ? -72.58428 5.04383 -6.80905 1.000 53.81169 106 VAL A N 1
ATOM 831 C CA . VAL A 1 106 ? -73.03771 6.39134 -7.16246 1.000 49.42376 106 VAL A CA 1
ATOM 832 C C . VAL A 1 106 ? -72.60562 6.74885 -8.58048 1.000 50.15860 106 VAL A C 1
ATOM 833 O O . VAL A 1 106 ? -73.41429 7.21306 -9.39700 1.000 48.05870 106 VAL A O 1
ATOM 837 N N . LEU A 1 107 ? -71.32262 6.53911 -8.88987 1.000 48.11138 107 LEU A N 1
ATOM 838 C CA . LEU A 1 107 ? -70.79671 6.86814 -10.21227 1.000 47.42693 107 LEU A CA 1
ATOM 839 C C . LEU A 1 107 ? -71.51863 6.09375 -11.30976 1.000 47.57461 107 LEU A C 1
ATOM 840 O O . LEU A 1 107 ? -71.81735 6.64818 -12.37580 1.000 47.69664 107 LEU A O 1
ATOM 845 N N . GLU A 1 108 ? -71.80027 4.80576 -11.07563 1.000 47.81684 108 GLU A N 1
ATOM 846 C CA . GLU A 1 108 ? -72.52576 4.01245 -12.06868 1.000 52.35300 108 GLU A CA 1
ATOM 847 C C . GLU A 1 108 ? -73.98276 4.44207 -12.21727 1.000 49.76015 108 GLU A C 1
ATOM 848 O O . GLU A 1 108 ? -74.61574 4.09711 -13.22546 1.000 50.12772 108 GLU A O 1
ATOM 854 N N . ALA A 1 109 ? -74.52463 5.19246 -11.24999 1.000 48.48419 109 ALA A N 1
ATOM 855 C CA . ALA A 1 109 ? -75.88775 5.70968 -11.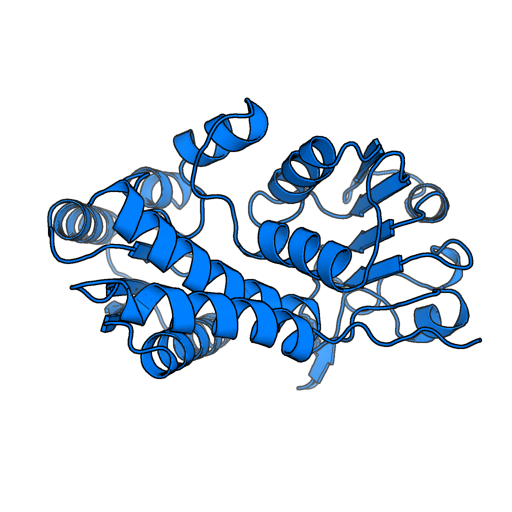37436 1.000 50.95616 109 ALA A CA 1
ATOM 856 C C . ALA A 1 109 ? -75.98659 6.88565 -12.33479 1.000 47.80600 109 ALA A C 1
ATOM 857 O O . ALA A 1 109 ? -77.06416 7.12709 -12.88488 1.000 48.50668 109 ALA A O 1
ATOM 859 N N . ILE A 1 110 ? -74.89715 7.62189 -12.55695 1.000 45.82940 110 ILE A N 1
ATOM 860 C CA . ILE A 1 110 ? -74.95870 8.77240 -13.44863 1.000 45.63239 110 ILE A CA 1
ATOM 861 C C . ILE A 1 110 ? -75.14255 8.28388 -14.87311 1.000 48.56555 110 ILE A C 1
ATOM 862 O O . ILE A 1 110 ? -74.48435 7.33104 -15.30236 1.000 45.49635 110 ILE A O 1
ATOM 867 N N . HIS A 1 111 ? -76.03376 8.92569 -15.62010 1.000 49.42273 111 HIS A N 1
ATOM 868 C CA . HIS A 1 111 ? -76.22829 8.50392 -16.99971 1.000 48.28938 111 HIS A CA 1
ATOM 869 C C . HIS A 1 111 ? -74.95773 8.75085 -17.81170 1.000 50.92408 111 HIS A C 1
ATOM 870 O O . HIS A 1 111 ? -74.38360 9.85125 -17.74563 1.000 50.40983 111 HIS A O 1
ATOM 877 N N . PRO A 1 112 ? -74.50671 7.77664 -18.60627 1.000 54.21257 112 PRO A N 1
ATOM 878 C CA . PRO A 1 112 ? -73.21527 7.93180 -19.29596 1.000 49.58565 112 PRO A CA 1
ATOM 879 C C . PRO A 1 112 ? -73.14350 9.15243 -20.18872 1.000 48.69760 112 PRO A C 1
ATOM 880 O O . PRO A 1 112 ? -72.04941 9.69706 -20.39484 1.000 50.61281 112 PRO A O 1
ATOM 884 N N . LEU A 1 113 ? -74.27261 9.61783 -20.71432 1.000 50.65354 113 LEU A N 1
ATOM 885 C CA . LEU A 1 113 ? -74.23413 10.78284 -21.58708 1.000 52.64994 113 LEU A CA 1
ATOM 886 C C . LEU A 1 113 ? -74.10380 12.09062 -20.82058 1.000 47.07335 113 LEU A C 1
ATOM 887 O O . LEU A 1 113 ? -73.89584 13.13721 -21.44384 1.000 46.59067 113 LEU A O 1
ATOM 892 N N . LYS A 1 114 ? -74.24446 12.05520 -19.49879 1.000 43.69164 114 LYS A N 1
ATOM 893 C CA . LYS A 1 114 ? -74.07417 13.22216 -18.64832 1.000 46.15200 114 LYS A CA 1
ATOM 894 C C . LYS A 1 114 ? -72.85077 13.07994 -17.75081 1.000 45.93837 114 LYS A C 1
ATOM 895 O O . LYS A 1 114 ? -72.61509 13.92453 -16.87806 1.000 43.95418 114 LYS A O 1
ATOM 901 N N . ASP A 1 115 ? -72.06484 12.02598 -17.95842 1.000 42.59069 115 ASP A N 1
ATOM 902 C CA . ASP A 1 115 ? -70.98122 11.65638 -17.05482 1.000 44.35772 115 ASP A CA 1
ATOM 903 C C . ASP A 1 115 ? -69.70638 12.42313 -17.43762 1.000 45.37475 115 ASP A C 1
ATOM 904 O O . ASP A 1 115 ? -68.72402 11.87429 -17.95209 1.000 42.72024 115 ASP A O 1
ATOM 909 N N . VAL A 1 116 ? -69.74016 13.73489 -17.17085 1.000 38.68422 116 VAL A N 1
ATOM 910 C CA . VAL A 1 116 ? -68.66105 14.62815 -17.58654 1.000 41.88921 116 VAL A CA 1
ATOM 911 C C . VAL A 1 116 ? -67.30116 14.24865 -16.99441 1.000 38.87060 116 VAL A C 1
ATOM 912 O O . VAL A 1 116 ? -66.27143 14.60104 -17.56846 1.000 41.36882 116 VAL A O 1
ATOM 916 N N . ASP A 1 117 ? -67.26507 13.53065 -15.86287 1.000 40.93045 117 ASP A N 1
ATOM 917 C CA . ASP A 1 117 ? -66.00037 13.04459 -15.29931 1.000 42.97581 117 ASP A CA 1
ATOM 918 C C . ASP A 1 117 ? -65.52148 11.72406 -15.92249 1.000 45.41526 117 ASP A C 1
ATOM 919 O O . ASP A 1 117 ? -64.37881 11.31498 -15.66889 1.000 41.28570 117 ASP A O 1
ATOM 924 N N . GLY A 1 118 ? -66.37154 11.03326 -16.69197 1.000 43.34514 118 GLY A N 1
ATOM 925 C CA . GLY A 1 118 ? -65.95335 9.85895 -17.44050 1.000 42.69491 118 GLY A CA 1
ATOM 926 C C . GLY A 1 118 ? -65.70905 8.60766 -16.62851 1.000 41.53583 118 GLY A C 1
ATOM 927 O O . GLY A 1 118 ? -64.98763 7.72079 -17.09141 1.000 44.33344 118 GLY A O 1
ATOM 928 N N . PHE A 1 119 ? -66.30314 8.49198 -15.43787 1.000 41.79056 119 PHE A N 1
ATOM 929 C CA . PHE A 1 119 ? -66.05323 7.35310 -14.56452 1.000 43.95042 119 PHE A CA 1
ATOM 930 C C . PHE A 1 119 ? -67.02835 6.19880 -14.78558 1.000 47.78632 119 PHE A C 1
ATOM 931 O O . PHE A 1 119 ? -66.75847 5.08157 -14.32651 1.000 48.65967 119 PHE A O 1
ATOM 939 N N . HIS A 1 120 ? -68.13476 6.42610 -15.48001 1.000 45.47053 120 HIS A N 1
ATOM 940 C CA . HIS A 1 120 ? -69.09570 5.35600 -15.69037 1.000 48.14703 120 HIS A CA 1
ATOM 941 C C . HIS A 1 120 ? -68.45175 4.22647 -16.49521 1.000 47.43205 120 HIS A C 1
ATOM 942 O O . HIS A 1 120 ? -67.77164 4.49217 -17.49999 1.000 46.01333 120 HIS A O 1
ATOM 949 N N . PRO A 1 121 ? -68.62483 2.96702 -16.09170 1.000 46.91112 121 PRO A N 1
ATOM 950 C CA . PRO A 1 121 ? -67.90290 1.88166 -16.78033 1.000 45.64758 121 PRO A CA 1
ATOM 951 C C . PRO A 1 121 ? -68.15453 1.84602 -18.28081 1.000 44.27439 121 PRO A C 1
ATOM 952 O O . PRO A 1 121 ? -67.28680 1.36876 -19.02097 1.000 45.62298 121 PRO A O 1
ATOM 956 N N . LEU A 1 122 ? -69.28295 2.37756 -18.76322 1.000 43.88577 122 LEU A N 1
ATOM 957 C CA . LEU A 1 122 ? -69.49070 2.46023 -20.21071 1.000 45.11459 122 LEU A CA 1
ATOM 958 C C . LEU A 1 122 ? -68.53226 3.45938 -20.85136 1.000 44.86281 122 LEU A C 1
ATOM 959 O O . LEU A 1 122 ? -68.04623 3.23579 -21.96917 1.000 45.17267 122 LEU A O 1
ATOM 964 N N . ASN A 1 123 ? -68.24225 4.56741 -20.16706 1.000 38.89893 123 ASN A N 1
ATOM 965 C CA . ASN A 1 123 ? -67.24684 5.48255 -20.70936 1.000 40.93136 123 ASN A CA 1
ATOM 966 C C . ASN A 1 123 ? -65.84206 4.91464 -20.57673 1.000 37.96419 123 ASN A C 1
ATOM 967 O O . ASN A 1 123 ? -65.01351 5.07845 -21.48332 1.000 38.73020 123 ASN A O 1
ATOM 972 N N . VAL A 1 124 ? -65.54644 4.25086 -19.45688 1.000 37.42633 124 VAL A N 1
ATOM 973 C CA . VAL A 1 124 ? -64.25353 3.58270 -19.33399 1.000 39.87022 124 VAL A CA 1
ATOM 974 C C . VAL A 1 124 ? -64.10038 2.54506 -20.43533 1.000 44.57385 124 VAL A C 1
ATOM 975 O O . VAL A 1 124 ? -63.04841 2.45213 -21.08746 1.000 41.96473 124 VAL A O 1
ATOM 979 N N . GLY A 1 125 ? -65.16708 1.77967 -20.69006 1.000 43.95428 125 GLY A N 1
ATOM 980 C CA . GLY A 1 125 ? -65.08077 0.71288 -21.67181 1.000 42.62295 125 GLY A CA 1
ATOM 981 C C . GLY A 1 125 ? -64.96201 1.23686 -23.08645 1.000 44.99933 125 GLY A C 1
ATOM 982 O O . GLY A 1 125 ? -64.24230 0.66300 -23.91291 1.000 45.76738 125 GLY A O 1
ATOM 983 N N . ARG A 1 126 ? -65.64417 2.34726 -23.38410 1.000 44.55753 126 ARG A N 1
ATOM 984 C CA . ARG A 1 126 ? -65.46763 2.96915 -24.69235 1.000 41.96202 126 ARG A CA 1
ATOM 985 C C . ARG A 1 126 ? -64.03758 3.46944 -24.87455 1.000 42.61830 126 ARG A C 1
ATOM 986 O O . ARG A 1 126 ? -63.48033 3.39172 -25.97642 1.000 42.81234 126 ARG A O 1
ATOM 994 N N . LEU A 1 127 ? -63.42918 3.99018 -23.80721 1.000 42.30170 127 LEU A N 1
ATOM 995 C CA . LEU A 1 127 ? -62.07685 4.53479 -23.90993 1.000 46.68434 127 LEU A CA 1
ATOM 996 C C . LEU A 1 127 ? -61.08449 3.44899 -24.29432 1.000 43.73472 127 LEU A C 1
ATOM 997 O O . LEU A 1 127 ? -60.29292 3.60970 -25.23269 1.000 45.57498 127 LEU A O 1
ATOM 1002 N N . TRP A 1 128 ? -61.09884 2.34527 -23.55263 1.000 42.77113 128 TRP A N 1
ATOM 1003 C CA . TRP A 1 128 ? -60.16223 1.25992 -23.79343 1.000 43.91401 128 TRP A CA 1
ATOM 1004 C C . TRP A 1 128 ? -60.50421 0.44417 -25.03351 1.000 43.30008 128 TRP A C 1
ATOM 1005 O O . TRP A 1 128 ? -59.60984 -0.19198 -25.59051 1.000 47.35226 128 TRP A O 1
ATOM 1016 N N . SER A 1 129 ? -61.74940 0.48564 -25.51430 1.000 45.43738 129 SER A N 1
ATOM 1017 C CA . SER A 1 129 ? -62.11885 -0.23300 -26.73302 1.000 45.18205 129 SER A CA 1
ATOM 1018 C C . SER A 1 129 ? -61.91991 0.57209 -28.01228 1.000 46.85731 129 SER A C 1
ATOM 1019 O O . SER A 1 129 ? -62.08911 0.01364 -29.10345 1.000 41.73182 129 SER A O 1
ATOM 1022 N N . GLY A 1 130 ? -61.57254 1.85698 -27.91557 1.000 46.05970 130 GLY A N 1
ATOM 1023 C CA . GLY A 1 130 ? -61.33214 2.67321 -29.08983 1.000 42.57189 130 GLY A CA 1
ATOM 1024 C C . GLY A 1 130 ? -62.52406 3.44290 -29.62066 1.000 47.80479 130 GLY A C 1
ATOM 1025 O O . GLY A 1 130 ? -62.40457 4.08130 -30.67282 1.000 54.92812 130 GLY A O 1
ATOM 1026 N N . GLY A 1 131 ? -63.66460 3.41391 -28.93595 1.000 46.61269 131 GLY A N 1
ATOM 1027 C CA . GLY A 1 131 ? -64.84866 4.11366 -29.38669 1.000 48.66595 131 GLY A CA 1
ATOM 1028 C C . GLY A 1 131 ? -64.92684 5.54471 -28.87207 1.000 50.75375 131 GLY A C 1
ATOM 1029 O O . GLY A 1 131 ? -63.96914 6.10887 -28.33841 1.000 48.92246 131 GLY A O 1
ATOM 1030 N N . LYS A 1 132 ? -66.10980 6.13500 -29.04012 1.000 56.83382 132 LYS A N 1
ATOM 1031 C CA . LYS A 1 132 ? -66.39172 7.50227 -28.62025 1.000 52.11833 132 LYS A CA 1
ATOM 1032 C C . LYS A 1 132 ? -67.01864 7.50438 -27.22702 1.000 51.51015 132 LYS A C 1
ATOM 1033 O O . LYS A 1 132 ? -67.74789 6.57545 -26.85531 1.000 53.56937 132 LYS A O 1
ATOM 1039 N N . GLY A 1 133 ? -66.72645 8.54447 -26.45344 1.000 48.60176 133 GLY A N 1
ATOM 1040 C CA . GLY A 1 133 ? -67.32091 8.66635 -25.13310 1.000 42.58479 133 GLY A CA 1
ATOM 1041 C C . GLY A 1 133 ? -66.84746 9.92136 -24.42690 1.000 49.78847 133 GLY A C 1
ATOM 1042 O O . GLY A 1 133 ? -66.17468 10.77304 -25.01130 1.000 46.80650 133 GLY A O 1
ATOM 1043 N N . LEU A 1 134 ? -67.20544 10.01835 -23.14765 1.000 44.58478 134 LEU A N 1
ATOM 1044 C CA . LEU A 1 134 ? -66.72057 11.07312 -22.27158 1.000 41.18116 134 LEU A CA 1
ATOM 1045 C C . LEU A 1 134 ? -65.65222 10.48454 -21.35386 1.000 42.26398 134 LEU A C 1
ATOM 1046 O O . LEU A 1 134 ? -65.93897 9.58001 -20.56119 1.000 42.75627 134 LEU A O 1
ATOM 1051 N N . PHE A 1 135 ? -64.42980 10.99536 -21.45926 1.000 43.24310 135 PHE A N 1
ATOM 1052 C CA . PHE A 1 135 ? -63.23577 10.45691 -20.81351 1.000 38.25971 135 PHE A CA 1
ATOM 1053 C C . PHE A 1 135 ? -62.76339 11.35207 -19.67051 1.000 44.16010 135 PHE A C 1
ATOM 1054 O O . PHE A 1 135 ? -63.10585 12.54180 -19.62182 1.000 42.68458 135 PHE A O 1
ATOM 1062 N N . PRO A 1 136 ? -61.98325 10.81176 -18.72223 1.000 40.68845 136 PRO A N 1
ATOM 1063 C CA . PRO A 1 136 ? -61.65336 11.58616 -17.51303 1.000 39.06062 136 PRO A CA 1
ATOM 1064 C C . PRO A 1 136 ? -60.83539 12.84314 -17.81756 1.000 41.92208 136 PRO A C 1
ATOM 1065 O O . PRO A 1 136 ? -60.06240 12.90881 -18.77910 1.000 39.35248 136 PRO A O 1
ATOM 1069 N N . CYS A 1 137 ? -61.03004 13.86244 -16.97896 1.000 42.88514 137 CYS A N 1
ATOM 1070 C CA . CYS A 1 137 ? -60.62438 15.21889 -17.34364 1.000 42.57220 137 CYS A CA 1
ATOM 1071 C C . CYS A 1 137 ? -59.13015 15.44259 -17.18311 1.000 39.95147 137 CYS A C 1
ATOM 1072 O O . CYS A 1 137 ? -58.51837 16.12623 -18.00874 1.000 39.45407 137 CYS A O 1
ATOM 1075 N N . THR A 1 138 ? -58.52751 14.93746 -16.10851 1.000 40.25925 138 THR A N 1
ATOM 1076 C CA . THR A 1 138 ? -57.08585 15.13669 -15.97101 1.000 39.33045 138 THR A CA 1
ATOM 1077 C C . THR A 1 138 ? -56.32397 14.43202 -17.07827 1.000 38.57840 138 THR A C 1
ATOM 1078 O O . THR A 1 138 ? -55.46638 15.07236 -17.70846 1.000 41.24598 138 THR A O 1
ATOM 1082 N N . PRO A 1 139 ? -56.58608 13.16048 -17.39463 1.000 39.18326 139 PRO A N 1
ATOM 1083 C CA . PRO A 1 139 ? -55.87234 12.55882 -18.53347 1.000 40.31658 139 PRO A CA 1
ATOM 1084 C C . PRO A 1 139 ? -56.06899 13.33131 -19.82662 1.000 40.73667 139 PRO A C 1
ATOM 1085 O O . PRO A 1 139 ? -55.09505 13.57818 -20.55205 1.000 40.67481 139 PRO A O 1
ATOM 1089 N N . LEU A 1 140 ? -57.31066 13.69910 -20.15380 1.000 40.79155 140 LEU A N 1
ATOM 1090 C CA . LEU A 1 140 ? -57.54098 14.52795 -21.33333 1.000 39.32691 140 LEU A CA 1
ATOM 1091 C C . LEU A 1 140 ? -56.68604 15.77842 -21.27698 1.000 40.35667 140 LEU A C 1
ATOM 1092 O O . LEU A 1 140 ? -56.10374 16.19173 -22.28483 1.000 40.05046 140 LEU A O 1
ATOM 1097 N N . GLY A 1 141 ? -56.57725 16.37708 -20.09128 1.000 38.63164 141 GLY A N 1
ATOM 1098 C CA . GLY A 1 141 ? -55.83400 17.61538 -19.97301 1.000 42.05867 141 GLY A CA 1
ATOM 1099 C C . GLY A 1 141 ? -54.34599 17.39785 -20.14795 1.000 41.83839 141 GLY A C 1
ATOM 1100 O O . GLY A 1 141 ? -53.64471 18.24413 -20.70937 1.000 40.26305 141 GLY A O 1
ATOM 1101 N N . VAL A 1 142 ? -53.84514 16.25322 -19.68369 1.000 42.19243 142 VAL A N 1
ATOM 1102 C CA . VAL A 1 142 ? -52.42866 15.94540 -19.84783 1.000 38.47639 142 VAL A CA 1
ATOM 1103 C C . VAL A 1 142 ? -52.10139 15.71704 -21.31754 1.000 39.52115 142 VAL A C 1
ATOM 1104 O O . VAL A 1 142 ? -51.14469 16.28405 -21.85018 1.000 42.27249 142 VAL A O 1
ATOM 1108 N N . VAL A 1 143 ? -52.90972 14.91207 -22.00786 1.000 41.42009 143 VAL A N 1
ATOM 1109 C CA . VAL A 1 143 ? -52.68164 14.68973 -23.43632 1.000 42.36785 143 VAL A CA 1
ATOM 1110 C C . VAL A 1 143 ? -52.74863 16.01599 -24.19632 1.000 43.95954 143 VAL A C 1
ATOM 1111 O O . VAL A 1 143 ? -51.83680 16.36651 -24.95778 1.000 40.60436 143 VAL A O 1
ATOM 1115 N N . ARG A 1 144 ? -53.82144 16.78793 -23.97840 1.000 43.33660 144 ARG A N 1
ATOM 1116 C CA . ARG A 1 144 ? -53.97386 18.05363 -24.69271 1.000 42.02374 144 ARG A CA 1
ATOM 1117 C C . ARG A 1 144 ? -52.81930 18.99978 -24.39967 1.000 40.95292 144 ARG A C 1
ATOM 1118 O O . ARG A 1 144 ? -52.28964 19.64727 -25.31344 1.000 40.88302 144 ARG A O 1
ATOM 1126 N N . LEU A 1 145 ? -52.39581 19.07393 -23.13564 1.000 42.40661 145 LEU A N 1
ATOM 1127 C CA . LEU A 1 145 ? -51.26846 19.93386 -22.79164 1.000 42.08277 145 LEU A CA 1
ATOM 1128 C C . LEU A 1 145 ? -50.02195 19.55125 -23.58267 1.000 46.16016 145 LEU A C 1
ATOM 1129 O O . LEU A 1 145 ? -49.34189 20.42547 -24.14177 1.000 46.62352 145 LEU A O 1
ATOM 1134 N N . LEU A 1 146 ? -49.69966 18.24646 -23.64267 1.000 43.09997 146 LEU A N 1
ATOM 1135 C CA . LEU A 1 146 ? -48.50357 17.82433 -24.37187 1.000 42.65840 146 LEU A CA 1
ATOM 1136 C C . LEU A 1 146 ? -48.61328 18.16092 -25.85427 1.000 42.03343 146 LEU A C 1
ATOM 1137 O O . LEU A 1 146 ? -47.64566 18.63029 -26.46856 1.000 41.08677 146 LEU A O 1
ATOM 1142 N N . LYS A 1 147 ? -49.78008 17.91831 -26.44988 1.000 42.36843 147 LYS A N 1
ATOM 1143 C CA . LYS A 1 147 ? -49.94540 18.25147 -27.85818 1.000 43.27165 147 LYS A CA 1
ATOM 1144 C C . LYS A 1 147 ? -49.93089 19.75733 -28.07610 1.000 45.43091 147 LYS A C 1
ATOM 1145 O O . LYS A 1 147 ? -49.45557 20.22380 -29.11605 1.000 46.88922 147 LYS A O 1
ATOM 1151 N N . HIS A 1 148 ? -50.44271 20.52991 -27.11584 1.000 45.25097 148 HIS A N 1
ATOM 1152 C CA . HIS A 1 148 ? -50.39095 21.98027 -27.25567 1.000 49.05239 148 HIS A CA 1
ATOM 1153 C C . HIS A 1 148 ? -48.95417 22.44635 -27.38894 1.000 45.74217 148 HIS A C 1
ATOM 1154 O O . HIS A 1 148 ? -48.63606 23.25516 -28.26061 1.000 50.65563 148 HIS A O 1
ATOM 1161 N N . TYR A 1 149 ? -48.05511 21.89953 -26.57727 1.000 49.76681 149 TYR A N 1
ATOM 1162 C CA . TYR A 1 149 ? -46.66743 22.33430 -26.58831 1.000 50.00382 149 TYR A CA 1
ATOM 1163 C C . TYR A 1 149 ? -45.80926 21.59554 -27.61490 1.000 49.44444 149 TYR A C 1
ATOM 1164 O O . TYR A 1 149 ? -44.57674 21.61751 -27.50082 1.000 46.42130 149 TYR A O 1
ATOM 1173 N N . GLY A 1 150 ? -46.42572 20.95623 -28.61303 1.000 45.50808 150 GLY A N 1
ATOM 1174 C CA . GLY A 1 150 ? -45.67283 20.40284 -29.71837 1.000 46.82821 150 GLY A CA 1
ATOM 1175 C C . GLY A 1 150 ? -45.05200 19.02877 -29.51292 1.000 49.06048 150 GLY A C 1
ATOM 1176 O O . GLY A 1 150 ? -44.20981 18.62783 -30.32559 1.000 47.35543 150 GLY A O 1
ATOM 1177 N N . VAL A 1 151 ? -45.42802 18.28282 -28.47720 1.000 47.49751 151 VAL A N 1
ATOM 1178 C CA . VAL A 1 151 ? -44.89444 16.92900 -28.31590 1.000 46.70599 151 VAL A CA 1
ATOM 1179 C C . VAL A 1 151 ? -45.61113 16.00472 -29.29530 1.000 46.55974 151 VAL A C 1
ATOM 1180 O O . VAL A 1 151 ? -46.84417 15.93969 -29.31456 1.000 45.62695 151 VAL A O 1
ATOM 1184 N N . ASP A 1 152 ? -44.83947 15.31540 -30.13273 1.000 49.03481 152 ASP A N 1
ATOM 1185 C CA . ASP A 1 152 ? -45.35163 14.27273 -31.02477 1.000 49.81903 152 ASP A CA 1
ATOM 1186 C C . ASP A 1 152 ? -45.24913 12.95231 -30.26459 1.000 48.07874 152 ASP A C 1
ATOM 1187 O O . ASP A 1 152 ? -44.15513 12.41074 -30.08203 1.000 47.51989 152 ASP A O 1
ATOM 1192 N N . LEU A 1 153 ? -46.39083 12.44068 -29.80068 1.000 46.37583 153 LEU A N 1
ATOM 1193 C CA . LEU A 1 153 ? -46.39273 11.30549 -28.88193 1.000 44.50451 153 LEU A CA 1
ATOM 1194 C C . LEU A 1 153 ? -46.20505 9.96228 -29.57801 1.000 46.66899 153 LEU A C 1
ATOM 1195 O O . LEU A 1 153 ? -45.90850 8.97027 -28.89545 1.000 43.48752 153 LEU A O 1
ATOM 1200 N N . ARG A 1 154 ? -46.37589 9.91418 -30.90588 1.000 47.69184 154 ARG A N 1
ATOM 1201 C CA . ARG A 1 154 ? -46.20257 8.69158 -31.68676 1.000 45.78268 154 ARG A CA 1
ATOM 1202 C C . ARG A 1 154 ? -44.79118 8.15219 -31.52636 1.000 49.05411 154 ARG A C 1
ATOM 1203 O O . ARG A 1 154 ? -43.81577 8.83831 -31.84802 1.000 46.46034 154 ARG A O 1
ATOM 1211 N N . GLY A 1 155 ? -44.68268 6.91953 -31.02986 1.000 45.04829 155 GLY A N 1
ATOM 1212 C CA . GLY A 1 155 ? -43.38601 6.30989 -30.83789 1.000 47.61006 155 GLY A CA 1
ATOM 1213 C C . GLY A 1 155 ? -42.62952 6.75740 -29.60885 1.000 45.59056 155 GLY A C 1
ATOM 1214 O O . GLY A 1 155 ? -41.52110 6.26258 -29.37599 1.000 47.36375 155 GLY A O 1
ATOM 1215 N N . LYS A 1 156 ? -43.18986 7.64286 -28.79506 1.000 44.11820 156 LYS A N 1
ATOM 1216 C CA . LYS A 1 156 ? -42.48882 8.10128 -27.60028 1.000 44.79245 156 LYS A CA 1
ATOM 1217 C C . LYS A 1 156 ? -42.57909 7.08049 -26.47277 1.000 41.33603 156 LYS A C 1
ATOM 1218 O O . LYS A 1 156 ? -43.60772 6.43410 -26.27312 1.000 38.86869 156 LYS A O 1
ATOM 1224 N N . GLU A 1 157 ? -41.50504 6.97849 -25.70402 1.000 43.31812 157 GLU A N 1
ATOM 1225 C CA . GLU A 1 157 ? -41.50375 6.18706 -24.48277 1.000 44.23890 157 GLU A CA 1
ATOM 1226 C C . GLU A 1 157 ? -42.11879 7.01625 -23.36423 1.000 44.17609 157 GLU A C 1
ATOM 1227 O O . GLU A 1 157 ? -41.49635 7.96784 -22.88108 1.000 40.64200 157 GLU A O 1
ATOM 1233 N N . VAL A 1 158 ? -43.33584 6.67058 -22.95052 1.000 37.98146 158 VAL A N 1
ATOM 1234 C CA . VAL A 1 158 ? -44.01740 7.36258 -21.86366 1.000 36.86043 158 VAL A CA 1
ATOM 1235 C C . VAL A 1 158 ? -44.08564 6.45060 -20.64659 1.000 40.60757 158 VAL A C 1
ATOM 1236 O O . VAL A 1 158 ? -44.53774 5.29905 -20.74902 1.000 39.22618 158 VAL A O 1
ATOM 1240 N N . VAL A 1 159 ? -43.64355 6.96448 -19.49430 1.000 36.03024 159 VAL A N 1
ATOM 1241 C CA . VAL A 1 159 ? -43.88591 6.32218 -18.20386 1.000 35.26800 159 VAL A CA 1
ATOM 1242 C C . VAL A 1 159 ? -44.92758 7.12821 -17.43283 1.000 39.11674 159 VAL A C 1
ATOM 1243 O O . VAL A 1 159 ? -44.81300 8.35347 -17.29076 1.000 37.91159 159 VAL A O 1
ATOM 1247 N N . VAL A 1 160 ? -45.95902 6.43664 -16.96385 1.000 35.91489 160 VAL A N 1
ATOM 1248 C CA . VAL A 1 160 ? -46.99638 6.99749 -16.11452 1.000 35.03608 160 VAL A CA 1
ATOM 1249 C C . VAL A 1 160 ? -46.81783 6.36631 -14.74050 1.000 40.07904 160 VAL A C 1
ATOM 1250 O O . VAL A 1 160 ? -46.83267 5.13285 -14.61600 1.000 40.55871 160 VAL A O 1
ATOM 1254 N N . VAL A 1 161 ? -46.59571 7.18438 -13.71302 1.000 38.58852 161 VAL A N 1
ATOM 1255 C CA . VAL A 1 161 ? -46.42863 6.66678 -12.35809 1.000 38.48899 161 VAL A CA 1
ATOM 1256 C C . VAL A 1 161 ? -47.69219 6.95058 -11.56741 1.000 39.39373 161 VAL A C 1
ATOM 1257 O O . VAL A 1 161 ? -48.01932 8.11071 -11.29228 1.000 42.39720 161 VAL A O 1
ATOM 1261 N N . GLY A 1 162 ? -48.37620 5.88210 -11.16692 1.000 37.54485 162 GLY A N 1
ATOM 1262 C CA . GLY A 1 162 ? -49.65869 5.97462 -10.51239 1.000 38.40283 162 GLY A CA 1
ATOM 1263 C C . GLY A 1 162 ? -50.68923 5.32787 -11.40333 1.000 40.21773 162 GLY A C 1
ATOM 1264 O O . GLY A 1 162 ? -50.66826 5.52730 -12.62219 1.000 37.06290 162 GLY A O 1
ATOM 1265 N N . ARG A 1 163 ? -51.59346 4.54767 -10.82780 1.000 39.68690 163 ARG A N 1
ATOM 1266 C CA . ARG A 1 163 ? -52.49823 3.74712 -11.63435 1.000 40.62130 163 ARG A CA 1
ATOM 1267 C C . ARG A 1 163 ? -53.93896 3.91103 -11.16557 1.000 43.38253 163 ARG A C 1
ATOM 1268 O O . ARG A 1 163 ? -54.71422 2.94913 -11.14530 1.000 41.24996 163 ARG A O 1
ATOM 1276 N N . SER A 1 164 ? -54.33144 5.12901 -10.78922 1.000 37.86261 164 SER A N 1
ATOM 1277 C CA . SER A 1 164 ? -55.69201 5.33469 -10.30938 1.000 41.60557 164 SER A CA 1
ATOM 1278 C C . SER A 1 164 ? -56.67937 5.36890 -11.47232 1.000 39.84003 164 SER A C 1
ATOM 1279 O O . SER A 1 164 ? -56.29689 5.50366 -12.64340 1.000 38.62134 164 SER A O 1
ATOM 1282 N N . ASN A 1 165 ? -57.96914 5.22583 -11.13212 1.000 37.80752 165 ASN A N 1
ATOM 1283 C CA . ASN A 1 165 ? -59.04946 5.39882 -12.10124 1.000 38.53866 165 ASN A CA 1
ATOM 1284 C C . ASN A 1 165 ? -59.24890 6.86776 -12.48505 1.000 44.18207 165 ASN A C 1
ATOM 1285 O O . ASN A 1 165 ? -59.84651 7.16275 -13.53247 1.000 41.00512 165 ASN A O 1
ATOM 1290 N N . ILE A 1 166 ? -58.78441 7.79472 -11.64906 1.000 41.21852 166 ILE A N 1
ATOM 1291 C CA . ILE A 1 166 ? -58.95049 9.21361 -11.95118 1.000 39.06071 166 ILE A CA 1
ATOM 1292 C C . ILE A 1 166 ? -57.86675 9.72050 -12.89582 1.000 41.96432 166 ILE A C 1
ATOM 1293 O O . ILE A 1 166 ? -58.13204 10.60444 -13.72124 1.000 42.27975 166 ILE A O 1
ATOM 1298 N N . VAL A 1 167 ? -56.64274 9.16946 -12.83083 1.000 44.14783 167 VAL A N 1
ATOM 1299 C CA . VAL A 1 167 ? -55.54898 9.66383 -13.67526 1.000 40.00904 167 VAL A CA 1
ATOM 1300 C C . VAL A 1 167 ? -54.83142 8.54735 -14.44723 1.000 36.30134 167 VAL A C 1
ATOM 1301 O O . VAL A 1 167 ? -54.92248 8.46906 -15.68183 1.000 37.55390 167 VAL A O 1
ATOM 1305 N N . GLY A 1 168 ? -54.08075 7.69791 -13.74158 1.000 37.73200 168 GLY A N 1
ATOM 1306 C CA . GLY A 1 168 ? -53.07361 6.87436 -14.41607 1.000 37.60733 168 GLY A CA 1
ATOM 1307 C C . GLY A 1 168 ? -53.63306 5.95200 -15.48780 1.000 38.17138 168 GLY A C 1
ATOM 1308 O O . GLY A 1 168 ? -53.13524 5.91283 -16.62259 1.000 38.30434 168 GLY A O 1
ATOM 1309 N N . LYS A 1 169 ? -54.67947 5.19756 -15.14784 1.000 36.93004 169 LYS A N 1
ATOM 1310 C CA . LYS A 1 169 ? -55.21370 4.22775 -16.10453 1.000 41.47782 169 LYS A CA 1
ATOM 1311 C C . LYS A 1 169 ? -55.91871 4.87202 -17.29941 1.000 36.70726 169 LYS A C 1
ATOM 1312 O O . LYS A 1 169 ? -55.60128 4.50235 -18.44342 1.000 39.39340 169 LYS A O 1
ATOM 1318 N N . PRO A 1 170 ? -56.86577 5.80194 -17.14564 1.000 38.02432 170 PRO A N 1
ATOM 1319 C CA . PRO A 1 170 ? -57.36015 6.46396 -18.36743 1.000 32.60448 170 PRO A CA 1
ATOM 1320 C C . PRO A 1 170 ? -56.23521 7.20063 -19.11136 1.000 39.60850 170 PRO A C 1
ATOM 1321 O O . PRO A 1 170 ? -56.22252 7.20845 -20.35319 1.000 37.07593 170 PRO A O 1
ATOM 1325 N N . LEU A 1 171 ? -55.24645 7.75994 -18.39807 1.000 34.35239 171 LEU A N 1
ATOM 1326 C CA . LEU A 1 171 ? -54.11140 8.36431 -19.09635 1.000 36.31288 171 LEU A CA 1
ATOM 1327 C C . LEU A 1 171 ? -53.41049 7.34551 -19.98494 1.000 38.22787 171 LEU A C 1
ATOM 1328 O O . LEU A 1 171 ? -53.16022 7.60256 -21.17607 1.000 36.10241 171 LEU A O 1
ATOM 1333 N N . ALA A 1 172 ? -53.08744 6.17405 -19.42407 1.000 36.54767 172 ALA A N 1
ATOM 1334 C CA . ALA A 1 172 ? -52.42949 5.14682 -20.22914 1.000 38.49370 172 ALA A CA 1
ATOM 1335 C C . ALA A 1 172 ? -53.25252 4.81100 -21.46500 1.000 37.52197 172 ALA A C 1
ATOM 1336 O O . ALA A 1 172 ? -52.70801 4.70876 -22.57265 1.000 40.91750 172 ALA A O 1
ATOM 1338 N N . GLY A 1 173 ? -54.57385 4.67537 -21.30238 1.000 37.17727 173 GLY A N 1
ATOM 1339 C CA . GLY A 1 173 ? -55.42915 4.39580 -22.44776 1.000 36.71453 173 GLY A CA 1
ATOM 1340 C C . GLY A 1 173 ? -55.40384 5.49768 -23.49142 1.000 41.83172 173 GLY A C 1
ATOM 1341 O O . GLY A 1 173 ? -55.36609 5.22501 -24.69570 1.000 39.78847 173 GLY A O 1
ATOM 1342 N N . LEU A 1 174 ? -55.44752 6.76418 -23.04951 1.000 40.09169 174 LEU A N 1
ATOM 1343 C CA . LEU A 1 174 ? -55.42431 7.86424 -24.01189 1.000 40.51056 174 LEU A CA 1
ATOM 1344 C C . LEU A 1 174 ? -54.07150 7.96224 -24.71326 1.000 38.37917 174 LEU A C 1
ATOM 1345 O O . LEU A 1 174 ? -54.01378 8.23626 -25.91946 1.000 40.50893 174 LEU A O 1
ATOM 1350 N N . LEU A 1 175 ? -52.97193 7.73095 -23.98815 1.000 36.36154 175 LEU A N 1
ATOM 1351 C CA . LEU A 1 175 ? -51.65994 7.77936 -24.63548 1.000 41.02592 175 LEU A CA 1
ATOM 1352 C C . LEU A 1 175 ? -51.49698 6.69692 -25.69650 1.000 41.82019 175 LEU A C 1
ATOM 1353 O O . LEU A 1 175 ? -50.82845 6.92458 -26.71102 1.000 39.11827 175 LEU A O 1
ATOM 1358 N N . LEU A 1 176 ? -52.09158 5.51396 -25.49254 1.000 43.97501 176 LEU A N 1
ATOM 1359 C CA . LEU A 1 176 ? -52.00930 4.48397 -26.52634 1.000 42.87620 176 LEU A CA 1
ATOM 1360 C C . LEU A 1 176 ? -52.68395 4.92828 -27.80757 1.000 43.84540 176 LEU A C 1
ATOM 1361 O O . LEU A 1 176 ? -52.24465 4.56027 -28.90617 1.000 42.28064 176 LEU A O 1
ATOM 1366 N N . ARG A 1 177 ? -53.76905 5.69144 -27.68913 1.000 45.80065 177 ARG A N 1
ATOM 1367 C CA . ARG A 1 177 ? -54.42899 6.21201 -28.87678 1.000 45.55391 177 ARG A CA 1
ATOM 1368 C C . ARG A 1 177 ? -53.55795 7.20032 -29.63742 1.000 44.68054 177 ARG A C 1
ATOM 1369 O O . ARG A 1 177 ? -53.78971 7.41315 -30.83101 1.000 44.49105 177 ARG A O 1
ATOM 1377 N N . GLU A 1 178 ? -52.57847 7.81400 -28.97556 1.000 44.35620 178 GLU A N 1
ATOM 1378 C CA . GLU A 1 178 ? -51.58805 8.65928 -29.63284 1.000 44.11805 178 GLU A CA 1
ATOM 1379 C C . GLU A 1 178 ? -50.36340 7.86841 -30.08601 1.000 48.12837 178 GLU A C 1
ATOM 1380 O O . GLU A 1 178 ? -49.37242 8.47722 -30.51573 1.000 42.60202 178 GLU A O 1
ATOM 1386 N N . ASP A 1 179 ? -50.40417 6.53114 -29.97281 1.000 45.92399 179 ASP A N 1
ATOM 1387 C CA . ASP A 1 179 ? -49.34149 5.64659 -30.44834 1.000 42.27939 179 ASP A CA 1
ATOM 1388 C C . ASP A 1 179 ? -48.06057 5.78017 -29.63814 1.000 41.89267 179 ASP A C 1
ATOM 1389 O O . ASP A 1 179 ? -46.97103 5.48560 -30.14061 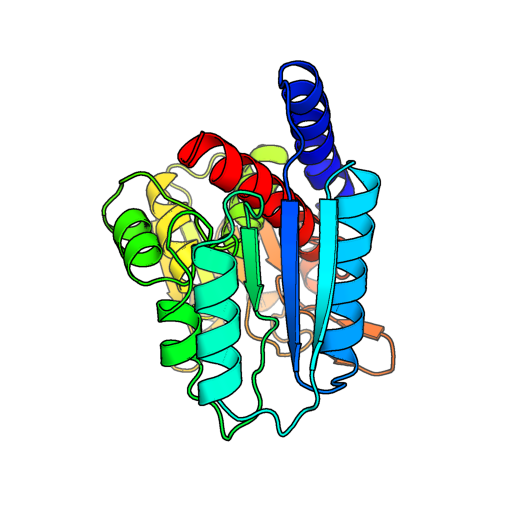1.000 42.57216 179 ASP A O 1
ATOM 1394 N N . ALA A 1 180 ? -48.17499 6.19337 -28.37932 1.000 43.13207 180 ALA A N 1
ATOM 1395 C CA . ALA A 1 180 ? -47.04879 6.11403 -27.45533 1.000 44.17248 180 ALA A CA 1
ATOM 1396 C C . ALA A 1 180 ? -46.82412 4.67146 -26.98717 1.000 41.88994 180 ALA A C 1
ATOM 1397 O O . ALA A 1 180 ? -47.74308 3.84856 -26.97543 1.000 40.54989 180 ALA A O 1
ATOM 1399 N N . THR A 1 181 ? -45.58429 4.38261 -26.57692 1.000 40.37609 181 THR A N 1
ATOM 1400 C CA . THR A 1 181 ? -45.26697 3.18164 -25.81473 1.000 39.05787 181 THR A CA 1
ATOM 1401 C C . THR A 1 181 ? -45.41319 3.51567 -24.33415 1.000 40.13014 181 THR A C 1
ATOM 1402 O O . THR A 1 181 ? -44.73113 4.40974 -23.82769 1.000 41.68326 181 THR A O 1
ATOM 1406 N N . VAL A 1 182 ? -46.29926 2.80820 -23.63731 1.000 36.89922 182 VAL A N 1
ATOM 1407 C CA . VAL A 1 182 ? -46.73936 3.22719 -22.31349 1.000 36.81886 182 VAL A CA 1
ATOM 1408 C C . VAL A 1 182 ? -46.29661 2.21887 -21.26667 1.000 36.15523 182 VAL A C 1
ATOM 1409 O O . VAL A 1 182 ? -46.50837 1.01459 -21.42291 1.000 40.14771 182 VAL A O 1
ATOM 1413 N N . THR A 1 183 ? -45.70281 2.71764 -20.19183 1.000 38.44700 183 THR A N 1
ATOM 1414 C CA . THR A 1 183 ? -45.37723 1.92615 -19.01503 1.000 36.00290 183 THR A CA 1
ATOM 1415 C C . THR A 1 183 ? -46.20957 2.48126 -17.87497 1.000 41.00485 183 THR A C 1
ATOM 1416 O O . THR A 1 183 ? -46.16247 3.69558 -17.60018 1.000 42.21852 183 THR A O 1
ATOM 1420 N N . LEU A 1 184 ? -46.99979 1.61258 -17.24067 1.000 36.49473 184 LEU A N 1
ATOM 1421 C CA . LEU A 1 184 ? -47.73716 1.97488 -16.03513 1.000 36.61427 184 LEU A CA 1
ATOM 1422 C C . LEU A 1 184 ? -46.94660 1.46967 -14.83096 1.000 42.49172 184 LEU A C 1
ATOM 1423 O O . LEU A 1 184 ? -46.77636 0.25381 -14.64912 1.000 40.45530 184 LEU A O 1
ATOM 1428 N N . ALA A 1 185 ? -46.45383 2.40413 -14.01944 1.000 37.03725 185 ALA A N 1
ATOM 1429 C CA . ALA A 1 185 ? -45.74601 2.09422 -12.78560 1.000 39.17381 185 ALA A CA 1
ATOM 1430 C C . ALA A 1 185 ? -46.58402 2.54409 -11.59713 1.000 41.72027 185 ALA A C 1
ATOM 1431 O O . ALA A 1 185 ? -47.57812 3.26831 -11.74056 1.000 41.32443 185 ALA A O 1
ATOM 1433 N N . HIS A 1 186 ? -46.19586 2.09386 -10.41290 1.000 40.34072 186 HIS A N 1
ATOM 1434 C CA . HIS A 1 186 ? -47.06198 2.25767 -9.24322 1.000 40.30888 186 HIS A CA 1
ATOM 1435 C C . HIS A 1 186 ? -46.25959 1.87454 -8.00982 1.000 41.66623 186 HIS A C 1
ATOM 1436 O O . HIS A 1 186 ? -45.04939 1.61849 -8.08810 1.000 42.92415 186 HIS A O 1
ATOM 1443 N N . SER A 1 187 ? -46.94265 1.79213 -6.86875 1.000 39.59794 187 SER A N 1
ATOM 1444 C CA . SER A 1 187 ? -46.21254 1.64178 -5.61500 1.000 46.43178 187 SER A CA 1
ATOM 1445 C C . SER A 1 187 ? -45.52038 0.28352 -5.47610 1.000 47.52265 187 SER A C 1
ATOM 1446 O O . SER A 1 187 ? -44.64926 0.14266 -4.61918 1.000 47.49164 187 SER A O 1
ATOM 1449 N N . LYS A 1 188 ? -45.85789 -0.71009 -6.29866 1.000 48.79267 188 LYS A N 1
ATOM 1450 C CA . LYS A 1 188 ? -45.21832 -2.02176 -6.21533 1.000 49.14443 188 LYS A CA 1
ATOM 1451 C C . LYS A 1 188 ? -44.18596 -2.24044 -7.31107 1.000 50.16429 188 LYS A C 1
ATOM 1452 O O . LYS A 1 188 ? -43.62581 -3.34551 -7.41704 1.000 46.98862 188 LYS A O 1
ATOM 1458 N N . THR A 1 189 ? -43.95284 -1.23640 -8.15140 1.000 45.33571 189 THR A N 1
ATOM 1459 C CA . THR A 1 189 ? -42.82949 -1.30039 -9.07560 1.000 49.05664 189 THR A CA 1
ATOM 1460 C C . THR A 1 189 ? -41.52998 -1.37563 -8.28583 1.000 49.16799 189 THR A C 1
ATOM 1461 O O . THR A 1 189 ? -41.35583 -0.67001 -7.28931 1.000 48.78698 189 THR A O 1
ATOM 1465 N N . GLN A 1 190 ? -40.61724 -2.24951 -8.70692 1.000 50.05483 190 GLN A N 1
ATOM 1466 C CA . GLN A 1 190 ? -39.31751 -2.30872 -8.05483 1.000 51.36591 190 GLN A CA 1
ATOM 1467 C C . GLN A 1 190 ? -38.30680 -1.49429 -8.85073 1.000 47.88972 190 GLN A C 1
ATOM 1468 O O . GLN A 1 190 ? -38.37304 -1.42811 -10.08436 1.000 46.57723 190 GLN A O 1
ATOM 1474 N N . ASP A 1 191 ? -37.39025 -0.85159 -8.12970 1.000 47.47093 191 ASP A N 1
ATOM 1475 C CA . ASP A 1 191 ? -36.43108 0.07707 -8.72380 1.000 48.87369 191 ASP A CA 1
ATOM 1476 C C . ASP A 1 191 ? -37.15245 1.11054 -9.59104 1.000 46.42393 191 ASP A C 1
ATOM 1477 O O . ASP A 1 191 ? -36.86366 1.28155 -10.77858 1.000 45.31803 191 ASP A O 1
ATOM 1482 N N . LEU A 1 192 ? -38.14712 1.76280 -8.99643 1.000 47.24268 192 LEU A N 1
ATOM 1483 C CA . LEU A 1 192 ? -38.88584 2.81166 -9.69677 1.000 44.98281 192 LEU A CA 1
ATOM 1484 C C . LEU A 1 192 ? -37.98394 3.81745 -10.40760 1.000 46.48623 192 LEU A C 1
ATOM 1485 O O . LEU A 1 192 ? -38.25945 4.13291 -11.58057 1.000 43.14464 192 LEU A O 1
ATOM 1490 N N . PRO A 1 193 ? -36.90625 4.34344 -9.78761 1.000 47.35166 193 PRO A N 1
ATOM 1491 C CA . PRO A 1 193 ? -36.06554 5.32382 -10.50497 1.000 47.39086 193 PRO A CA 1
ATOM 1492 C C . PRO A 1 193 ? -35.51596 4.81352 -11.81548 1.000 47.63699 193 PRO A C 1
ATOM 1493 O O . PRO A 1 193 ? -35.41364 5.57879 -12.78679 1.000 49.10363 193 PRO A O 1
ATOM 1497 N N . GLU A 1 194 ? -35.15785 3.53509 -11.87351 1.000 45.98261 194 GLU A N 1
ATOM 1498 C CA . GLU A 1 194 ? -34.66373 2.97885 -13.12460 1.000 51.48182 194 GLU A CA 1
ATOM 1499 C C . GLU A 1 194 ? -35.77059 2.92822 -14.17326 1.000 45.05108 194 GLU A C 1
ATOM 1500 O O . GLU A 1 194 ? -35.51869 3.15241 -15.36257 1.000 44.54363 194 GLU A O 1
ATOM 1506 N N . VAL A 1 195 ? -37.00473 2.63624 -13.75468 1.000 46.97797 195 VAL A N 1
ATOM 1507 C CA . VAL A 1 195 ? -38.11445 2.64170 -14.70213 1.000 44.76271 195 VAL A CA 1
ATOM 1508 C C . VAL A 1 195 ? -38.34240 4.04947 -15.22718 1.000 42.64254 195 VAL A C 1
ATOM 1509 O O . VAL A 1 195 ? -38.45928 4.26530 -16.44074 1.000 42.10124 195 VAL A O 1
ATOM 1513 N N . THR A 1 196 ? -38.37710 5.03878 -14.32772 1.000 40.64190 196 THR A N 1
ATOM 1514 C CA . THR A 1 196 ? -38.67098 6.39295 -14.79569 1.000 43.30655 196 THR A CA 1
ATOM 1515 C C . THR A 1 196 ? -37.54995 6.95040 -15.66955 1.000 43.30195 196 THR A C 1
ATOM 1516 O O . THR A 1 196 ? -37.83030 7.70053 -16.61049 1.000 40.25322 196 THR A O 1
ATOM 1520 N N . ARG A 1 197 ? -36.30074 6.51225 -15.45372 1.000 45.42496 197 ARG A N 1
ATOM 1521 C CA . ARG A 1 197 ? -35.17216 7.01923 -16.23572 1.000 45.51593 197 ARG A CA 1
ATOM 1522 C C . ARG A 1 197 ? -35.30852 6.73341 -17.72786 1.000 46.53863 197 ARG A C 1
ATOM 1523 O O . ARG A 1 197 ? -34.63291 7.37998 -18.53715 1.000 49.11801 197 ARG A O 1
ATOM 1531 N N . ARG A 1 198 ? -36.15394 5.77887 -18.11584 1.000 46.32781 198 ARG A N 1
ATOM 1532 C CA . ARG A 1 198 ? -36.35635 5.48102 -19.52876 1.000 44.66315 198 ARG A CA 1
ATOM 1533 C C . ARG A 1 198 ? -37.24478 6.48813 -20.23596 1.000 47.70215 198 ARG A C 1
ATOM 1534 O O . ARG A 1 198 ? -37.20064 6.56949 -21.47336 1.000 46.80714 198 ARG A O 1
ATOM 1542 N N . ALA A 1 199 ? -38.05145 7.23921 -19.48566 1.000 39.85600 199 ALA A N 1
ATOM 1543 C CA . ALA A 1 199 ? -39.13554 8.01362 -20.07630 1.000 45.70446 199 ALA A CA 1
ATOM 1544 C C . ALA A 1 199 ? -38.60690 9.24085 -20.81700 1.000 42.16295 199 ALA A C 1
ATOM 1545 O O . ALA A 1 199 ? -37.87699 10.05200 -20.24421 1.000 44.10739 199 ALA A O 1
ATOM 1547 N N . GLN A 1 200 ? -38.97945 9.36335 -22.09604 1.000 39.39544 200 GLN A N 1
ATOM 1548 C CA . GLN A 1 200 ? -38.91738 10.64432 -22.78463 1.000 40.69333 200 GLN A CA 1
ATOM 1549 C C . GLN A 1 200 ? -40.03600 11.57602 -22.32491 1.000 41.98907 200 GLN A C 1
ATOM 1550 O O . GLN A 1 200 ? -39.84446 12.79399 -22.27210 1.000 39.48379 200 GLN A O 1
ATOM 1556 N N . VAL A 1 201 ? -41.21187 11.03105 -22.00719 1.000 40.23926 201 VAL A N 1
ATOM 1557 C CA . VAL A 1 201 ? -42.27973 11.78419 -21.35303 1.000 36.35951 201 VAL A CA 1
ATOM 1558 C C . VAL A 1 201 ? -42.58541 11.05760 -20.05426 1.000 41.73718 201 VAL A C 1
ATOM 1559 O O . VAL A 1 201 ? -42.88285 9.85309 -20.06604 1.000 41.50692 201 VAL A O 1
ATOM 1563 N N . LEU A 1 202 ? -42.48793 11.77578 -18.93671 1.000 38.15322 202 LEU A N 1
ATOM 1564 C CA . LEU A 1 202 ? -42.73715 11.22196 -17.60914 1.000 36.98935 202 LEU A CA 1
ATOM 1565 C C . LEU A 1 202 ? -43.91557 11.95561 -16.97977 1.000 39.82882 202 LEU A C 1
ATOM 1566 O O . LEU A 1 202 ? -43.88001 13.18576 -16.82789 1.000 39.40059 202 LEU A O 1
ATOM 1571 N N . VAL A 1 203 ? -44.96561 11.21215 -16.63932 1.000 37.58295 203 VAL A N 1
ATOM 1572 C CA . VAL A 1 203 ? -46.15010 11.76310 -15.99095 1.000 35.54510 203 VAL A CA 1
ATOM 1573 C C . VAL A 1 203 ? -46.25078 11.16235 -14.60028 1.000 39.99966 203 VAL A C 1
ATOM 1574 O O . VAL A 1 203 ? -46.27790 9.93494 -14.45602 1.000 38.54244 203 VAL A O 1
ATOM 1578 N N . VAL A 1 204 ? -46.33589 12.01410 -13.57930 1.000 40.96027 204 VAL A N 1
ATOM 1579 C CA . VAL A 1 204 ? -46.31054 11.55749 -12.18937 1.000 39.54835 204 VAL A CA 1
ATOM 1580 C C . VAL A 1 204 ? -47.61237 11.95978 -11.50840 1.000 42.30792 204 VAL A C 1
ATOM 1581 O O . VAL A 1 204 ? -47.92276 13.15019 -11.40563 1.000 40.13964 204 VAL A O 1
ATOM 1585 N N . ALA A 1 205 ? -48.37409 10.95493 -11.02023 1.000 41.52360 205 ALA A N 1
ATOM 1586 C CA . ALA A 1 205 ? -49.61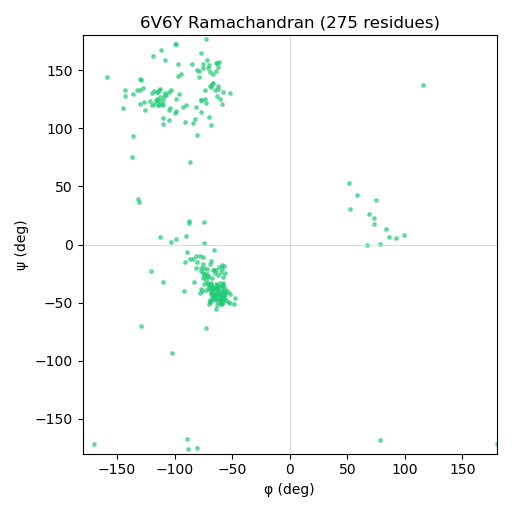801 11.17895 -10.26451 1.000 42.79806 205 ALA A CA 1
ATOM 1587 C C . ALA A 1 205 ? -49.65316 10.22731 -9.05897 1.000 43.52516 205 ALA A C 1
ATOM 1588 O O . ALA A 1 205 ? -50.39674 9.24731 -9.03269 1.000 47.33306 205 ALA A O 1
ATOM 1590 N N . VAL A 1 206 ? -48.87152 10.53965 -8.03025 1.000 41.70349 206 VAL A N 1
ATOM 1591 C CA . VAL A 1 206 ? -48.78485 9.67729 -6.85817 1.000 46.71870 206 VAL A CA 1
ATOM 1592 C C . VAL A 1 206 ? -49.19405 10.37016 -5.56447 1.000 50.72030 206 VAL A C 1
ATOM 1593 O O . VAL A 1 206 ? -49.55603 9.67799 -4.60073 1.000 51.44828 206 VAL A O 1
ATOM 1597 N N . GLY A 1 207 ? -49.14027 11.69640 -5.47970 1.000 50.31903 207 GLY A N 1
ATOM 1598 C CA . GLY A 1 207 ? -49.49149 12.36414 -4.23730 1.000 50.42786 207 GLY A CA 1
ATOM 1599 C C . GLY A 1 207 ? -48.45342 12.26008 -3.14135 1.000 50.95347 207 GLY A C 1
ATOM 1600 O O . GLY A 1 207 ? -48.81229 12.11192 -1.96858 1.000 57.53263 207 GLY A O 1
ATOM 1601 N N . ARG A 1 208 ? -47.17003 12.32679 -3.49411 1.000 54.79700 208 ARG A N 1
ATOM 1602 C CA . ARG A 1 208 ? -46.06493 12.37659 -2.53429 1.000 54.13397 208 ARG A CA 1
ATOM 1603 C C . ARG A 1 208 ? -45.24823 13.61017 -2.89642 1.000 56.27730 208 ARG A C 1
ATOM 1604 O O . ARG A 1 208 ? -44.67530 13.66256 -4.00394 1.000 57.35867 208 ARG A O 1
ATOM 1612 N N . PRO A 1 209 ? -45.16186 14.61922 -2.02600 1.000 56.53855 209 PRO A N 1
ATOM 1613 C CA . PRO A 1 209 ? -44.52189 15.88637 -2.42054 1.000 55.51906 209 PRO A CA 1
ATOM 1614 C C . PRO A 1 209 ? -43.04910 15.70768 -2.76265 1.000 53.82462 209 PRO A C 1
ATOM 1615 O O . PRO A 1 209 ? -42.27931 15.14049 -1.98800 1.000 60.27852 209 PRO A O 1
ATOM 1619 N N . HIS A 1 210 ? -42.66706 16.19802 -3.94414 1.000 51.51421 210 HIS A N 1
ATOM 1620 C CA . HIS A 1 210 ? -41.27241 16.22007 -4.39898 1.000 54.51828 210 HIS A CA 1
ATOM 1621 C C . HIS A 1 210 ? -40.60206 14.84761 -4.31301 1.000 55.59695 210 HIS A C 1
ATOM 1622 O O . HIS A 1 210 ? -39.37957 14.74506 -4.13907 1.000 55.45927 210 HIS A O 1
ATOM 1629 N N . LEU A 1 211 ? -41.39802 13.78589 -4.46724 1.000 54.52410 211 LEU A N 1
ATOM 1630 C CA . LEU A 1 211 ? -40.86192 12.42555 -4.45721 1.000 52.49039 211 LEU A CA 1
ATOM 1631 C C . LEU A 1 211 ? -39.83624 12.21416 -5.57139 1.000 50.63282 211 LEU A C 1
ATOM 1632 O O . LEU A 1 211 ? -38.74529 11.67923 -5.33476 1.000 54.69485 211 LEU A O 1
ATOM 1637 N N . VAL A 1 212 ? -40.14068 12.66167 -6.78474 1.000 50.99991 212 VAL A N 1
ATOM 1638 C CA . VAL A 1 212 ? -39.28164 12.37028 -7.93399 1.000 53.44804 212 VAL A CA 1
ATOM 1639 C C . VAL A 1 212 ? -38.09197 13.33291 -7.96915 1.000 53.57889 212 VAL A C 1
ATOM 1640 O O . VAL A 1 212 ? -38.26363 14.54974 -8.11313 1.000 52.96207 212 VAL A O 1
ATOM 1644 N N . ARG A 1 213 ? -36.88062 12.78082 -7.87372 1.000 51.78558 213 ARG A N 1
ATOM 1645 C CA . ARG A 1 213 ? -35.63425 13.53944 -7.86234 1.000 50.61978 213 ARG A CA 1
ATOM 1646 C C . ARG A 1 213 ? -34.99341 13.51582 -9.24871 1.000 51.08724 213 ARG A C 1
ATOM 1647 O O . ARG A 1 213 ? -35.43549 12.80572 -10.15139 1.000 53.06488 213 ARG A O 1
ATOM 1655 N N . LYS A 1 214 ? -33.92714 14.30118 -9.41541 1.000 52.55010 214 LYS A N 1
ATOM 1656 C CA . LYS A 1 214 ? -33.38944 14.48596 -10.75984 1.000 51.00892 214 LYS A CA 1
ATOM 1657 C C . LYS A 1 214 ? -32.70476 13.23008 -11.27745 1.000 49.13460 214 LYS A C 1
ATOM 1658 O O . LYS A 1 214 ? -32.61356 13.02925 -12.49812 1.000 45.44488 214 LYS A O 1
ATOM 1664 N N . GLU A 1 215 ? -32.18745 12.39413 -10.37559 1.000 49.72779 215 GLU A N 1
ATOM 1665 C CA . GLU A 1 215 ? -31.56483 11.14719 -10.80163 1.000 50.76585 215 GLU A CA 1
ATOM 1666 C C . GLU A 1 215 ? -32.57878 10.18895 -11.40504 1.000 51.46753 215 GLU A C 1
ATOM 1667 O O . GLU A 1 215 ? -32.19234 9.29508 -12.17120 1.000 50.75544 215 GLU A O 1
ATOM 1673 N N . TRP A 1 216 ? -33.86583 10.35936 -11.07164 1.000 49.43508 216 TRP A N 1
ATOM 1674 C CA . TRP A 1 216 ? -34.92726 9.55370 -11.65427 1.000 49.53946 216 TRP A CA 1
ATOM 1675 C C . TRP A 1 216 ? -35.25849 9.94725 -13.08429 1.000 49.49175 216 TRP A C 1
ATOM 1676 O O . TRP A 1 216 ? -36.02097 9.22748 -13.74076 1.000 46.41719 216 TRP A O 1
ATOM 1687 N N . VAL A 1 217 ? -34.74937 11.07275 -13.57581 1.000 44.62788 217 VAL A N 1
ATOM 1688 C CA . VAL A 1 217 ? -35.26190 11.67082 -14.79903 1.000 47.24844 217 VAL A CA 1
ATOM 1689 C C . VAL A 1 217 ? -34.20889 11.58574 -15.89201 1.000 45.79709 217 VAL A C 1
ATOM 1690 O O . VAL A 1 217 ? -33.03610 11.91085 -15.67258 1.000 47.43606 217 VAL A O 1
ATOM 1694 N N . ARG A 1 218 ? -34.64523 11.16164 -17.07197 1.000 44.93886 218 ARG A N 1
ATOM 1695 C CA . ARG A 1 218 ? -33.81227 11.16768 -18.26332 1.000 45.83663 218 ARG A CA 1
ATOM 1696 C C . ARG A 1 218 ? -33.50018 12.59003 -18.71307 1.000 48.43582 218 ARG A C 1
ATOM 1697 O O . ARG A 1 218 ? -34.37722 13.46338 -18.73818 1.000 47.45756 218 ARG A O 1
ATOM 1705 N N . GLU A 1 219 ? -32.25199 12.80711 -19.11452 1.000 48.70124 219 GLU A N 1
ATOM 1706 C CA . GLU A 1 219 ? -31.85456 14.07967 -19.70469 1.000 51.19115 219 GLU A CA 1
ATOM 1707 C C . GLU A 1 219 ? -32.78489 14.45492 -20.85756 1.000 50.17724 219 GLU A C 1
ATOM 1708 O O . GLU A 1 219 ? -33.05758 13.63859 -21.74393 1.000 49.43284 219 GLU A O 1
ATOM 1714 N N . GLY A 1 220 ? -33.28342 15.69512 -20.83105 1.000 42.84055 220 GLY A N 1
ATOM 1715 C CA . GLY A 1 220 ? -34.18228 16.17293 -21.87386 1.000 43.89059 220 GLY A CA 1
ATOM 1716 C C . GLY A 1 220 ? -35.59169 15.61044 -21.83977 1.000 44.44877 220 GLY A C 1
ATOM 1717 O O . GLY A 1 220 ? -36.30763 15.69704 -22.84197 1.000 41.57872 220 GLY A O 1
ATOM 1718 N N . ALA A 1 221 ? -36.01548 15.03413 -20.71886 1.000 40.61619 221 ALA A N 1
ATOM 1719 C CA . ALA A 1 221 ? -37.35891 14.48029 -20.64067 1.000 42.63080 221 ALA A CA 1
ATOM 1720 C C . ALA A 1 221 ? -38.39005 15.59232 -20.51735 1.000 43.73705 221 ALA A C 1
ATOM 1721 O O . ALA A 1 221 ? -38.10088 16.68348 -20.01668 1.000 44.45100 221 ALA A O 1
ATOM 1723 N N . ILE A 1 222 ? -39.59855 15.31147 -21.00085 1.000 43.05088 222 ILE A N 1
ATOM 1724 C CA . ILE A 1 222 ? -40.77047 16.15009 -20.74549 1.000 41.85299 222 ILE A CA 1
ATOM 1725 C C . ILE A 1 222 ? -41.46072 15.59167 -19.50856 1.000 40.91338 222 ILE A C 1
ATOM 1726 O O . ILE A 1 222 ? -41.90880 14.43950 -19.51377 1.000 43.05527 222 ILE A O 1
ATOM 1731 N N . VAL A 1 223 ? -41.54583 16.39019 -18.44691 1.000 41.08581 223 VAL A N 1
ATOM 1732 C CA . VAL A 1 223 ? -42.05278 15.93175 -17.15600 1.000 37.75696 223 VAL A CA 1
ATOM 1733 C C . VAL A 1 223 ? -43.36938 16.64586 -16.85707 1.000 42.85807 223 VAL A C 1
ATOM 1734 O O . VAL A 1 223 ? -43.42220 17.88434 -16.81242 1.000 44.68839 223 VAL A O 1
ATOM 1738 N N . VAL A 1 224 ? -44.42424 15.86011 -16.63143 1.000 41.04173 224 VAL A N 1
ATOM 1739 C CA . VAL A 1 224 ? -45.77004 16.34883 -16.32704 1.000 39.84571 224 VAL A CA 1
ATOM 1740 C C . VAL A 1 224 ? -46.10603 15.94519 -14.89443 1.000 38.79272 224 VAL A C 1
ATOM 1741 O O . VAL A 1 224 ? -46.11626 14.75547 -14.56906 1.000 43.06546 224 VAL A O 1
ATOM 1745 N N . ASP A 1 225 ? -46.38000 16.92804 -14.03897 1.000 40.51081 225 ASP A N 1
ATOM 1746 C CA . ASP A 1 225 ? -46.52243 16.72462 -12.60003 1.000 39.75850 225 ASP A CA 1
ATOM 1747 C C . ASP A 1 225 ? -47.98344 16.91127 -12.20510 1.000 43.61541 225 ASP A C 1
ATOM 1748 O O . ASP A 1 225 ? -48.46189 18.03859 -12.07748 1.000 45.08213 225 ASP A O 1
ATOM 1753 N N . VAL A 1 226 ? -48.68413 15.80192 -11.96810 1.000 43.16569 226 VAL A N 1
ATOM 1754 C CA . VAL A 1 226 ? -50.10650 15.85112 -11.62492 1.000 42.20954 226 VAL A CA 1
ATOM 1755 C C . VAL A 1 226 ? -50.33529 16.03396 -10.13024 1.000 42.52899 226 VAL A C 1
ATOM 1756 O O . VAL A 1 226 ? -51.45966 16.35614 -9.71764 1.000 43.77966 226 VAL A O 1
ATOM 1760 N N . GLY A 1 227 ? -49.30318 15.88222 -9.30354 1.000 42.76189 227 GLY A N 1
ATOM 1761 C CA . GLY A 1 227 ? -49.51330 15.92093 -7.86812 1.000 43.83014 227 GLY A CA 1
ATOM 1762 C C . GLY A 1 227 ? -49.95712 17.29178 -7.39146 1.000 52.15860 227 GLY A C 1
ATOM 1763 O O . GLY A 1 227 ? -49.58143 18.32893 -7.93831 1.000 48.41321 227 GLY A O 1
ATOM 1764 N N . VAL A 1 228 ? -50.79064 17.29408 -6.35996 1.000 54.37166 228 VAL A N 1
ATOM 1765 C CA . VAL A 1 228 ? -51.18682 18.53747 -5.70800 1.000 57.09567 228 VAL A CA 1
ATOM 176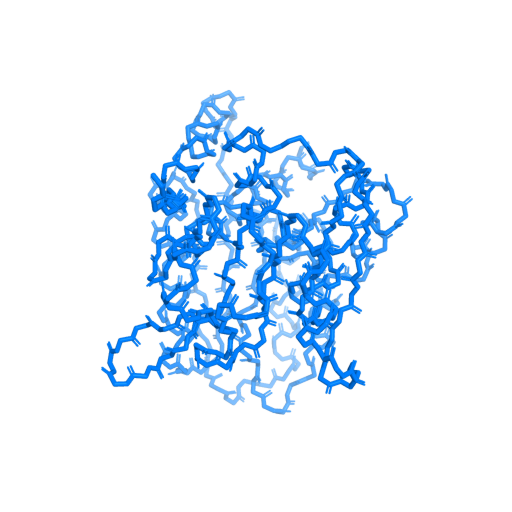6 C C . VAL A 1 228 ? -51.13141 18.27564 -4.20856 1.000 57.68447 228 VAL A C 1
ATOM 1767 O O . VAL A 1 228 ? -52.08624 17.75908 -3.62393 1.000 64.79464 228 VAL A O 1
ATOM 1771 N N . ASN A 1 229 ? -50.00618 18.57867 -3.58090 1.000 59.72475 229 ASN A N 1
ATOM 1772 C CA . ASN A 1 229 ? -49.77813 18.23317 -2.17936 1.000 66.49600 229 ASN A CA 1
ATOM 1773 C C . ASN A 1 229 ? -49.78779 19.50877 -1.33490 1.000 71.54835 229 ASN A C 1
ATOM 1774 O O . ASN A 1 229 ? -48.86051 20.32840 -1.41612 1.000 69.10126 229 ASN A O 1
ATOM 1779 N N . ARG A 1 230 ? -50.84877 19.67090 -0.53782 1.000 74.54204 230 ARG A N 1
ATOM 1780 C CA . ARG A 1 230 ? -50.97514 20.77890 0.40596 1.000 77.28626 230 ARG A CA 1
ATOM 1781 C C . ARG A 1 230 ? -49.97824 20.57520 1.54302 1.000 76.98603 230 ARG A C 1
ATOM 1782 O O . ARG A 1 230 ? -50.13696 19.66425 2.36185 1.000 77.22697 230 ARG A O 1
ATOM 1790 N N . VAL A 1 231 ? -48.94084 21.40982 1.58559 1.000 78.23720 231 VAL A N 1
ATOM 1791 C CA . VAL A 1 231 ? -47.84448 21.27802 2.54229 1.000 82.62902 231 VAL A CA 1
ATOM 1792 C C . VAL A 1 231 ? -47.37688 22.67888 2.92661 1.000 85.10181 231 VAL A C 1
ATOM 1793 O O . VAL A 1 231 ? -46.90680 23.43562 2.06741 1.000 82.59083 231 VAL A O 1
ATOM 1797 N N . GLU A 1 232 ? -47.50799 23.02653 4.21295 1.000 85.64456 232 GLU A N 1
ATOM 1798 C CA . GLU A 1 232 ? -47.06234 24.32252 4.72879 1.000 83.65335 232 GLU A CA 1
ATOM 1799 C C . GLU A 1 232 ? -47.75412 25.46564 3.98954 1.000 84.78773 232 GLU A C 1
ATOM 1800 O O . GLU A 1 232 ? -47.12582 26.45144 3.58879 1.000 83.11933 232 GLU A O 1
ATOM 1806 N N . GLY A 1 233 ? -49.05978 25.30333 3.76851 1.000 85.16125 233 GLY A N 1
ATOM 1807 C CA . GLY A 1 233 ? -49.85365 26.33018 3.11374 1.000 86.14804 233 GLY A CA 1
ATOM 1808 C C . GLY A 1 233 ? -49.51122 26.56619 1.65272 1.000 85.55570 233 GLY A C 1
ATOM 1809 O O . GLY A 1 233 ? -50.11152 27.41839 0.98659 1.000 84.17751 233 GLY A O 1
ATOM 1810 N N . ARG A 1 234 ? -48.53340 25.81688 1.15137 1.000 84.86353 234 ARG A N 1
ATOM 1811 C CA . ARG A 1 234 ? -48.16433 25.81923 -0.25418 1.000 80.74422 234 ARG A CA 1
ATOM 1812 C C . ARG A 1 234 ? -48.79694 24.63321 -0.98358 1.000 81.86606 234 ARG A C 1
ATOM 1813 O O . ARG A 1 234 ? -49.42737 23.74517 -0.39349 1.000 80.19354 234 ARG A O 1
ATOM 1821 N N . LEU A 1 235 ? -48.63176 24.64046 -2.30010 1.000 78.94601 235 LEU A N 1
ATOM 1822 C CA . LEU A 1 235 ? -49.01026 23.52077 -3.14657 1.000 70.65736 235 LEU A CA 1
ATOM 1823 C C . LEU A 1 235 ? -47.73430 22.95431 -3.74221 1.000 68.11972 235 LEU A C 1
ATOM 1824 O O . LEU A 1 235 ? -46.98987 23.67258 -4.42209 1.000 65.80350 235 LEU A O 1
ATOM 1829 N N . LEU A 1 236 ? -47.46612 21.68572 -3.45071 1.000 65.13069 236 LEU A N 1
ATOM 1830 C CA . LEU A 1 236 ? -46.25950 21.00641 -3.90554 1.000 62.81403 236 LEU A CA 1
ATOM 1831 C C . LEU A 1 236 ? -46.63984 19.90440 -4.88179 1.000 57.37500 236 LEU A C 1
ATOM 1832 O O . LEU A 1 236 ? -47.56228 19.12450 -4.61140 1.000 52.40417 236 LEU A O 1
ATOM 1837 N N . GLY A 1 237 ? -45.93708 19.84474 -6.00813 1.000 52.75784 237 GLY A N 1
ATOM 1838 C CA . GLY A 1 237 ? -46.09091 18.73718 -6.92446 1.000 52.11920 237 GLY A CA 1
ATOM 1839 C C . GLY A 1 237 ? -45.46087 17.46209 -6.37744 1.000 52.89928 237 GLY A C 1
ATOM 1840 O O . GLY A 1 237 ? -44.87796 17.42135 -5.29145 1.000 51.66726 237 GLY A O 1
ATOM 1841 N N . ASP A 1 238 ? -45.61772 16.38220 -7.14747 1.000 50.14551 238 ASP A N 1
ATOM 1842 C CA . ASP A 1 238 ? -44.91945 15.14146 -6.82919 1.000 50.05514 238 ASP A CA 1
ATOM 1843 C C . ASP A 1 238 ? -43.48707 15.14721 -7.31306 1.000 48.86832 238 ASP A C 1
ATOM 1844 O O . ASP A 1 238 ? -42.73185 14.23284 -6.97711 1.000 52.07270 238 ASP A O 1
ATOM 1849 N N . VAL A 1 239 ? -43.10585 16.13468 -8.10692 1.000 48.76376 239 VAL A N 1
ATOM 1850 C CA . VAL A 1 239 ? -41.79491 16.19192 -8.73096 1.000 50.36680 239 VAL A CA 1
ATOM 1851 C C . VAL A 1 239 ? -40.97914 17.28664 -8.04826 1.000 53.00199 239 VAL A C 1
ATOM 1852 O O . VAL A 1 239 ? -41.46184 18.41113 -7.86781 1.000 52.62078 239 VAL A O 1
ATOM 1856 N N . HIS A 1 240 ? -39.76080 16.95161 -7.64986 1.000 51.84205 240 HIS A N 1
ATOM 1857 C CA . HIS A 1 240 ? -38.88902 17.92519 -7.01012 1.000 52.61980 240 HIS A CA 1
ATOM 1858 C C . HIS A 1 240 ? -38.44892 18.99702 -8.00974 1.000 51.62815 240 HIS A C 1
ATOM 1859 O O . HIS A 1 240 ? -38.05027 18.66748 -9.13366 1.000 48.33353 240 HIS A O 1
ATOM 1866 N N . PRO A 1 241 ? -38.47352 20.28183 -7.62125 1.000 54.38284 241 PRO A N 1
ATOM 1867 C CA . PRO A 1 241 ? -38.09497 21.35192 -8.57254 1.000 52.40444 241 PRO A CA 1
ATOM 1868 C C . PRO A 1 241 ? -36.68629 21.22638 -9.12906 1.000 49.07512 241 PRO A C 1
ATOM 1869 O O . PRO A 1 241 ? -36.42627 21.76616 -10.21067 1.000 49.72129 241 PRO A O 1
ATOM 1873 N N . GLU A 1 242 ? -35.78193 20.49512 -8.46740 1.000 49.42925 242 GLU A N 1
ATOM 1874 C CA . GLU A 1 242 ? -34.46216 20.26185 -9.04684 1.000 51.85916 242 GLU A CA 1
ATOM 1875 C C . GLU A 1 242 ? -34.53218 19.59276 -10.41635 1.000 51.58569 242 GLU A C 1
ATOM 1876 O O . GLU A 1 242 ? -33.55200 19.64425 -11.16948 1.000 49.33161 242 GLU A O 1
ATOM 1882 N N . VAL A 1 243 ? -35.66589 18.96754 -10.75261 1.000 49.16909 243 VAL A N 1
ATOM 1883 C CA . VAL A 1 243 ? -35.81715 18.25220 -12.02021 1.000 49.12464 243 VAL A CA 1
ATOM 1884 C C . VAL A 1 243 ? -35.71417 19.20995 -13.20273 1.000 48.44918 243 VAL A C 1
ATOM 1885 O O . VAL A 1 243 ? -35.35303 18.79022 -14.31335 1.000 46.30953 243 VAL A O 1
ATOM 1889 N N . ALA A 1 244 ? -35.96919 20.51091 -12.97516 1.000 49.93872 244 ALA A N 1
ATOM 1890 C CA . ALA A 1 244 ? -35.74454 21.53065 -14.00051 1.000 47.66637 244 ALA A CA 1
ATOM 1891 C C . ALA A 1 244 ? -34.29223 21.58100 -14.47694 1.000 49.67021 244 ALA A C 1
ATOM 1892 O O . ALA A 1 244 ? -34.02567 22.12783 -15.55608 1.000 48.89074 244 ALA A O 1
ATOM 1894 N N . GLU A 1 245 ? -33.34983 21.00892 -13.71163 1.000 50.34429 245 GLU A N 1
ATOM 1895 C CA . GLU A 1 245 ? -31.95645 20.96981 -14.15125 1.000 51.93443 245 GLU A CA 1
ATOM 1896 C C . GLU A 1 245 ? -31.72517 19.94266 -15.25315 1.000 53.75883 245 GLU A C 1
ATOM 1897 O O . GLU A 1 245 ? -30.76371 20.06862 -16.02003 1.000 51.38322 245 GLU A O 1
ATOM 1903 N N . VAL A 1 246 ? -32.53942 18.88973 -15.31254 1.000 55.46318 246 VAL A N 1
ATOM 1904 C CA . VAL A 1 246 ? -32.33147 17.80167 -16.25645 1.000 50.29411 246 VAL A CA 1
ATOM 1905 C C . VAL A 1 246 ? -33.39831 17.78963 -17.34627 1.000 49.10549 246 VAL A C 1
ATOM 1906 O O . VAL A 1 246 ? -33.11681 17.41948 -18.48701 1.000 46.44567 246 VAL A O 1
ATOM 1910 N N . ALA A 1 247 ? -34.62006 18.20640 -17.02696 1.000 47.96376 247 ALA A N 1
ATOM 1911 C CA . ALA A 1 247 ? -35.72418 18.05751 -17.96306 1.000 47.28310 247 ALA A CA 1
ATOM 1912 C C . ALA A 1 247 ? -35.66990 19.13636 -19.03361 1.000 47.41305 247 ALA A C 1
ATOM 1913 O O . ALA A 1 247 ? -35.18864 20.24749 -18.79475 1.000 49.39237 247 ALA A O 1
ATOM 1915 N N . PHE A 1 248 ? -36.15414 18.79293 -20.22934 1.000 40.92473 248 PHE A N 1
ATOM 1916 C CA . PHE A 1 248 ? -36.31835 19.80015 -21.26612 1.000 41.61539 248 PHE A CA 1
ATOM 1917 C C . PHE A 1 248 ? -37.50054 20.71767 -20.95702 1.000 46.38183 248 PHE A C 1
ATOM 1918 O O . PHE A 1 248 ? -37.49289 21.90153 -21.32001 1.000 48.42110 248 PHE A O 1
ATOM 1926 N N . ALA A 1 249 ? -38.51669 20.19640 -20.28630 1.000 44.79230 249 ALA A N 1
ATOM 1927 C CA . ALA A 1 249 ? -39.69741 20.97643 -19.95921 1.000 46.25495 249 ALA A CA 1
ATOM 1928 C C . ALA A 1 249 ? -40.39323 20.30473 -18.78637 1.000 46.05330 249 ALA A C 1
ATOM 1929 O O . ALA A 1 249 ? -40.41224 19.07088 -18.68859 1.000 45.25031 249 ALA A O 1
ATOM 1931 N N . LEU A 1 250 ? -40.96880 21.12198 -17.91466 1.000 40.86537 250 LEU A N 1
ATOM 1932 C CA . LEU A 1 250 ? -41.52833 20.65804 -16.66149 1.000 40.20648 250 LEU A CA 1
ATOM 1933 C C . LEU A 1 250 ? -42.78934 21.45064 -16.33906 1.000 47.34057 250 LEU A C 1
ATOM 1934 O O . LEU A 1 250 ? -42.79961 22.68015 -16.45317 1.000 46.74706 250 LEU A O 1
ATOM 1939 N N . THR A 1 251 ? -43.84471 20.73688 -15.96404 1.000 46.97400 251 THR A N 1
ATOM 1940 C CA . THR A 1 251 ? -45.11870 21.32414 -15.53093 1.000 48.11794 251 THR A CA 1
ATOM 1941 C C . THR A 1 251 ? -44.98735 21.95070 -14.14960 1.000 49.71126 251 THR A C 1
ATOM 1942 O O . THR A 1 251 ? -44.62238 21.24641 -13.19267 1.000 49.22076 251 THR A O 1
ATOM 1946 N N . PRO A 1 252 ? -45.25652 23.24869 -13.99256 1.000 50.17489 252 PRO A N 1
ATOM 1947 C CA . PRO A 1 252 ? -45.22340 23.85225 -12.65652 1.000 49.06902 252 PRO A CA 1
ATOM 1948 C C . PRO A 1 252 ? -46.40824 23.38977 -11.82778 1.000 45.03202 252 PRO A C 1
ATOM 1949 O O . PRO A 1 252 ? -47.42022 22.93638 -12.35326 1.000 44.73853 252 PRO A O 1
ATOM 1953 N N . VAL A 1 253 ? -46.26169 23.50214 -10.50739 1.000 46.22094 253 VAL A N 1
ATOM 1954 C CA . VAL A 1 253 ? -47.35837 23.30642 -9.56982 1.000 47.86223 253 VAL A CA 1
ATOM 1955 C C . VAL A 1 253 ? -47.34695 24.51657 -8.63932 1.000 53.85205 253 VAL A C 1
ATOM 1956 O O . VAL A 1 253 ? -46.33567 24.77757 -7.98436 1.000 52.13490 253 VAL A O 1
ATOM 1960 N N . PRO A 1 254 ? -48.42974 25.30852 -8.56024 1.000 55.07966 254 PRO A N 1
ATOM 1961 C CA . PRO A 1 254 ? -49.69313 25.13235 -9.28765 1.000 48.30062 254 PRO A CA 1
ATOM 1962 C C . PRO A 1 254 ? -49.56240 25.67181 -10.71131 1.000 44.74326 254 PRO A C 1
ATOM 1963 O O . PRO A 1 254 ? -48.45251 26.05434 -11.09222 1.000 43.78963 254 PRO A O 1
ATOM 1967 N N . GLY A 1 255 ? -50.64865 25.69123 -11.48263 1.000 46.67653 255 GLY A N 1
ATOM 1968 C CA . GLY A 1 255 ? -50.62113 26.27587 -12.81359 1.000 45.08291 255 GLY A CA 1
ATOM 1969 C C . GLY A 1 255 ? -50.16461 25.37443 -13.94373 1.000 47.52231 255 GLY A C 1
ATOM 1970 O O . GLY A 1 255 ? -50.01327 25.85826 -15.07841 1.000 44.51421 255 GLY A O 1
ATOM 1971 N N . GLY A 1 256 ? -49.93676 24.08461 -13.68858 1.000 47.47453 256 GLY A N 1
ATOM 1972 C CA . GLY A 1 256 ? -49.59080 23.20259 -14.78560 1.000 43.05397 256 GLY A CA 1
ATOM 1973 C C . GLY A 1 256 ? -50.79035 22.36584 -15.19402 1.000 48.68898 256 GLY A C 1
ATOM 1974 O O . GLY A 1 256 ? -51.63088 22.80509 -15.99188 1.000 44.51557 256 GLY A O 1
ATOM 1975 N N . VAL A 1 257 ? -50.89630 21.16374 -14.61754 1.000 43.95761 257 VAL A N 1
ATOM 1976 C CA . VAL A 1 257 ? -51.98755 20.25922 -14.96631 1.000 43.06397 257 VAL A CA 1
ATOM 1977 C C . VAL A 1 257 ? -53.33201 20.81064 -14.50119 1.000 39.08256 257 VAL A C 1
ATOM 1978 O O . VAL A 1 257 ? -54.33730 20.71223 -15.21076 1.000 40.43314 257 VAL A O 1
ATOM 1982 N N . GLY A 1 258 ? -53.37052 21.38841 -13.30594 1.000 41.53044 258 GLY A N 1
ATOM 1983 C CA . GLY A 1 258 ? -54.59949 21.81705 -12.68080 1.000 41.01478 258 GLY A CA 1
ATOM 1984 C C . GLY A 1 258 ? -55.51335 22.63323 -13.57496 1.000 44.15723 258 GLY A C 1
ATOM 1985 O O . GLY A 1 258 ? -56.71099 22.34051 -13.69576 1.000 45.15226 258 GLY A O 1
ATOM 1986 N N . PRO A 1 259 ? -54.98237 23.68559 -14.20584 1.000 43.03301 259 PRO A N 1
ATOM 1987 C CA . PRO A 1 259 ? -55.81875 24.44451 -15.15032 1.000 45.20832 259 PRO A CA 1
ATOM 1988 C C . PRO A 1 259 ? -56.34789 23.59447 -16.28753 1.000 42.59975 259 PRO A C 1
ATOM 1989 O O . PRO A 1 259 ? -57.47900 23.81937 -16.75002 1.000 41.43103 259 PRO A O 1
ATOM 1993 N N . MET A 1 260 ? -55.56967 22.61858 -16.76240 1.000 41.90889 260 MET A N 1
ATOM 1994 C CA . MET A 1 260 ? -56.05967 21.78893 -17.86357 1.000 44.32733 260 MET A CA 1
ATOM 1995 C C . MET A 1 260 ? -57.17694 20.85853 -17.40781 1.000 37.65323 260 MET A C 1
ATOM 1996 O O . MET A 1 260 ? -58.09685 20.58054 -18.17793 1.000 41.12566 260 MET A O 1
ATOM 2001 N N . THR A 1 261 ? -57.12548 20.38034 -16.16274 1.000 40.81529 261 THR A N 1
ATOM 2002 C CA . THR A 1 261 ? -58.22053 19.56233 -15.65513 1.000 41.36814 261 THR A CA 1
ATOM 2003 C C . THR A 1 261 ? -59.53879 20.33142 -15.67908 1.000 44.04682 261 THR A C 1
ATOM 2004 O O . THR A 1 261 ? -60.58617 19.77339 -16.03090 1.000 40.26236 261 THR A O 1
ATOM 2008 N N . VAL A 1 262 ? -59.51533 21.61043 -15.29865 1.000 42.88730 262 VAL A N 1
ATOM 2009 C CA . VAL A 1 262 ? -60.75334 22.39177 -15.30289 1.000 42.98696 262 VAL A CA 1
ATOM 2010 C C . VAL A 1 262 ? -61.23676 22.60067 -16.73312 1.000 41.20612 262 VAL A C 1
ATOM 2011 O O . VAL A 1 262 ? -62.42252 22.41843 -17.04339 1.000 39.30525 262 VAL A O 1
ATOM 2015 N N . ALA A 1 263 ? -60.31451 22.96663 -17.63004 1.000 41.48041 263 ALA A N 1
ATOM 2016 C CA . ALA A 1 263 ? -60.68409 23.26180 -19.01196 1.000 42.53888 263 ALA A CA 1
ATOM 2017 C C . ALA A 1 263 ? -61.35738 22.07027 -19.68454 1.000 42.86452 263 ALA A C 1
ATOM 2018 O O . ALA A 1 263 ? -62.33921 22.23372 -20.42200 1.000 41.80056 263 ALA A O 1
ATOM 2020 N N . MET A 1 264 ? -60.83495 20.86126 -19.46334 1.000 41.00266 264 MET A N 1
ATOM 2021 C CA . MET A 1 264 ? -61.40948 19.71278 -20.14948 1.000 42.48898 264 MET A CA 1
ATOM 2022 C C . MET A 1 264 ? -62.71972 19.27003 -19.52169 1.000 41.81343 264 MET A C 1
ATOM 2023 O O . MET A 1 264 ? -63.52662 18.62667 -20.20164 1.000 42.83261 264 MET A O 1
ATOM 2028 N N . LEU A 1 265 ? -62.95412 19.59525 -18.24645 1.000 39.34125 265 LEU A N 1
ATOM 2029 C CA . LEU A 1 265 ? -64.28710 19.40377 -17.68719 1.000 39.09287 265 LEU A CA 1
ATOM 2030 C C . LEU A 1 265 ? -65.30164 20.31710 -18.37626 1.000 45.19897 265 LEU A C 1
ATOM 2031 O O . LEU A 1 265 ? -66.41710 19.88755 -18.70174 1.000 45.65941 265 LEU A O 1
ATOM 2036 N N . MET A 1 266 ? -64.93162 21.57561 -18.62411 1.000 40.65746 266 MET A N 1
ATOM 2037 C CA . MET A 1 266 ? -65.82617 22.44830 -19.38344 1.000 48.92508 266 MET A CA 1
ATOM 2038 C C . MET A 1 266 ? -66.04136 21.88624 -20.78263 1.000 49.24770 266 MET A C 1
ATOM 2039 O O . MET A 1 266 ? -67.16487 21.90902 -21.30604 1.000 44.14735 266 MET A O 1
ATOM 2044 N N . GLY A 1 267 ? -64.97730 21.34190 -21.38712 1.000 42.66143 267 GLY A N 1
ATOM 2045 C CA . GLY A 1 267 ? -65.11487 20.74977 -22.70764 1.000 41.59875 267 GLY A CA 1
ATOM 2046 C C . GLY A 1 267 ? -65.95306 19.48463 -22.69687 1.000 45.54198 267 GLY A C 1
ATOM 2047 O O . GLY A 1 267 ? -66.68914 19.20591 -23.64873 1.000 49.12342 267 GLY A O 1
ATOM 2048 N N . ASN A 1 268 ? -65.86227 18.70031 -21.62513 1.000 44.86420 268 ASN A N 1
ATOM 2049 C CA . ASN A 1 268 ? -66.70956 17.51180 -21.54346 1.000 46.91991 268 ASN A CA 1
ATOM 2050 C C . ASN A 1 268 ? -68.16723 17.89756 -21.32313 1.000 49.43534 268 ASN A C 1
ATOM 2051 O O . ASN A 1 268 ? -69.07798 17.14153 -21.69907 1.000 45.94623 268 ASN A O 1
ATOM 2056 N N . THR A 1 269 ? -68.40588 19.0551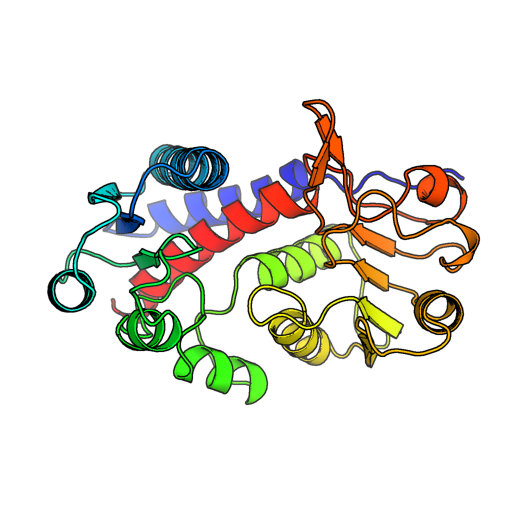2 -20.69379 1.000 48.27926 269 THR A N 1
ATOM 2057 C CA . THR A 1 269 ? -69.77786 19.48977 -20.44876 1.000 45.89364 269 THR A CA 1
ATOM 2058 C C . THR A 1 269 ? -70.46559 19.86616 -21.76018 1.000 50.25894 269 THR A C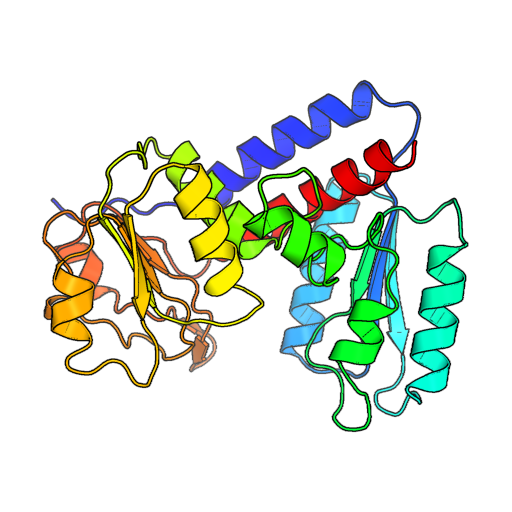 1
ATOM 2059 O O . THR A 1 269 ? -71.58909 19.42872 -22.03352 1.000 49.56855 269 THR A O 1
ATOM 2063 N N . LEU A 1 270 ? -69.79297 20.66109 -22.59214 1.000 47.57067 270 LEU A N 1
ATOM 2064 C CA . LEU A 1 270 ? -70.25549 20.88500 -23.95684 1.000 50.49613 270 LEU A CA 1
ATOM 2065 C C . LEU A 1 270 ? -70.51371 19.56626 -24.67779 1.000 56.43567 270 LEU A C 1
ATOM 2066 O O . LEU A 1 270 ? -71.58617 19.35929 -25.25700 1.000 58.89499 270 LEU A O 1
ATOM 2071 N N . GLU A 1 271 ? -69.53994 18.65447 -24.64220 1.000 52.19550 271 GLU A N 1
ATOM 2072 C CA . GLU A 1 271 ? -69.65560 17.42378 -25.41488 1.000 56.28211 271 GLU A CA 1
ATOM 2073 C C . GLU A 1 271 ? -70.87186 16.62062 -24.98435 1.000 58.56677 271 GLU A C 1
ATOM 2074 O O . GLU A 1 271 ? -71.62810 16.12504 -25.82551 1.000 60.94776 271 GLU A O 1
ATOM 2080 N N . ALA A 1 272 ? -71.06647 16.47408 -23.66928 1.000 55.70084 272 ALA A N 1
ATOM 2081 C CA . ALA A 1 272 ? -72.22796 15.75503 -23.15660 1.000 56.62541 272 ALA A CA 1
ATOM 2082 C C . ALA A 1 272 ? -73.52037 16.37107 -23.67100 1.000 61.60274 272 ALA A C 1
ATOM 2083 O O . ALA A 1 272 ? -74.44700 15.64998 -24.05495 1.000 60.39807 272 ALA A O 1
ATOM 2085 N N . ALA A 1 273 ? -73.59081 17.70713 -23.69363 1.000 59.43564 273 ALA A N 1
ATOM 2086 C CA . ALA A 1 273 ? -74.77658 18.39410 -24.20132 1.000 64.68576 273 ALA A CA 1
ATOM 2087 C C . ALA A 1 273 ? -75.05438 18.02369 -25.65569 1.000 69.75076 273 ALA A C 1
ATOM 2088 O O . ALA A 1 273 ? -76.18596 17.67321 -26.01290 1.000 72.75967 273 ALA A O 1
ATOM 2090 N N . LEU A 1 274 ? -74.02624 18.09496 -26.51149 1.000 69.06124 274 LEU A N 1
ATOM 2091 C CA . LEU A 1 274 ? -74.21464 17.83804 -27.93693 1.000 65.80563 274 LEU A CA 1
ATOM 2092 C C . LEU A 1 274 ? -74.45583 16.35891 -28.22510 1.000 70.05177 274 LEU A C 1
ATOM 2093 O O . LEU A 1 274 ? -75.09061 16.02241 -29.23020 1.000 75.92119 274 LEU A O 1
ATOM 2098 N N . LEU A 1 275 ? -73.97199 15.46215 -27.36117 1.000 72.51651 275 LEU A N 1
ATOM 2099 C CA . LEU A 1 275 ? -74.20832 14.03469 -27.56773 1.000 70.81503 275 LEU A CA 1
ATOM 2100 C C . LEU A 1 275 ? -75.68155 13.67804 -27.37450 1.000 75.33812 275 LEU A C 1
ATOM 2101 O O . LEU A 1 275 ? -76.20297 12.79144 -28.06143 1.000 79.42916 275 LEU A O 1
ATOM 2106 N N . ARG A 1 276 ? -76.36991 14.34790 -26.44490 1.000 74.74275 276 ARG A N 1
ATOM 2107 C CA . ARG A 1 276 ? -77.81855 14.20012 -26.32034 1.000 75.99088 276 ARG A CA 1
ATOM 2108 C C . ARG A 1 276 ? -78.51562 14.90424 -27.48316 1.000 79.30240 276 ARG A C 1
ATOM 2109 O O . ARG A 1 276 ? -79.06003 14.25255 -28.38428 1.000 83.88199 276 ARG A O 1
ATOM 2117 N N . ARG A 1 277 ? -78.49607 16.23568 -27.47019 1.000 77.80850 277 ARG A N 1
ATOM 2118 C CA . ARG A 1 277 ? -78.98299 17.04057 -28.58835 1.000 77.86328 277 ARG A CA 1
ATOM 2119 C C . ARG A 1 277 ? -78.00862 16.98556 -29.77503 1.000 82.40211 277 ARG A C 1
ATOM 2120 O O . ARG A 1 277 ? -78.27390 16.35790 -30.80807 1.000 84.67920 277 ARG A O 1
#